Protein AF-0000000067995390 (afdb_homodimer)

Foldseek 3Di:
DPPDVPDDPVVCVLVVLQVVLCPDPLLLQLQVVQLVHKDFLVVSCVVVVHDSVVSVVSVVSCVVSQQKDWDDDDPTIIIHGNDVVSVVVSVVVCVVVVD/DPPDVPDDPVVCVLVVLQVVLCPDDLLLQLQVVQLVHKDFLVVSCVVVVHDSVVSVVSVVSCVVSQQKDWDDDDPTIIIHGNDVVSVVVSVVVCVVVVD

Structure (mmCIF, N/CA/C/O backbone):
data_AF-0000000067995390-model_v1
#
loop_
_entity.id
_entity.type
_entity.pdbx_description
1 polymer 'Transcriptional regulator'
#
loop_
_atom_site.group_PDB
_atom_site.id
_atom_site.type_symbol
_atom_site.label_atom_id
_atom_site.label_alt_id
_atom_site.label_comp_id
_atom_site.label_asym_id
_atom_site.label_entity_id
_atom_site.label_seq_id
_atom_site.pdbx_PDB_ins_code
_atom_site.Cartn_x
_atom_site.Cartn_y
_atom_site.Cartn_z
_atom_site.occupancy
_atom_site.B_iso_or_equiv
_atom_site.auth_seq_id
_atom_site.auth_comp_id
_atom_site.auth_asym_id
_atom_site.auth_atom_id
_atom_site.pdbx_PDB_model_num
ATOM 1 N N . MET A 1 1 ? -14.781 -27.969 -12.945 1 32.78 1 MET A N 1
ATOM 2 C CA . MET A 1 1 ? -13.664 -27.438 -12.18 1 32.78 1 MET A CA 1
ATOM 3 C C . MET A 1 1 ? -13.945 -26 -11.75 1 32.78 1 MET A C 1
ATOM 5 O O . MET A 1 1 ? -14.242 -25.141 -12.586 1 32.78 1 MET A O 1
ATOM 9 N N . GLU A 1 2 ? -14.617 -25.672 -10.859 1 40.91 2 GLU A N 1
ATOM 10 C CA . GLU A 1 2 ? -15.18 -24.375 -10.477 1 40.91 2 GLU A CA 1
ATOM 11 C C . GLU A 1 2 ? -14.141 -23.266 -10.609 1 40.91 2 GLU A C 1
ATOM 13 O O . GLU A 1 2 ? -12.969 -23.453 -10.258 1 40.91 2 GLU A O 1
ATOM 18 N N . PRO A 1 3 ? -14.266 -22.344 -11.531 1 42.94 3 PRO A N 1
ATOM 19 C CA . PRO A 1 3 ? -13.18 -21.453 -11.922 1 42.94 3 PRO A CA 1
ATOM 20 C C . PRO A 1 3 ? -12.367 -20.938 -10.734 1 42.94 3 PRO A C 1
ATOM 22 O O . PRO A 1 3 ? -12.852 -20.969 -9.602 1 42.94 3 PRO A O 1
ATOM 25 N N . VAL A 1 4 ? -11.031 -21.062 -10.539 1 47.5 4 VAL A N 1
ATOM 26 C CA . VAL A 1 4 ? -10.094 -20.375 -9.664 1 47.5 4 VAL A CA 1
ATOM 27 C C . VAL A 1 4 ? -10.766 -19.125 -9.086 1 47.5 4 VAL A C 1
ATOM 29 O O . VAL A 1 4 ? -11.719 -18.594 -9.656 1 47.5 4 VAL A O 1
ATOM 32 N N . ASP A 1 5 ? -10.867 -18.922 -7.738 1 53.53 5 ASP A N 1
ATOM 33 C CA . ASP A 1 5 ? -11.352 -17.734 -7.031 1 53.53 5 ASP A CA 1
ATOM 34 C C . ASP A 1 5 ? -11.25 -16.484 -7.91 1 53.53 5 ASP A C 1
ATOM 36 O O . ASP A 1 5 ? -10.156 -16.109 -8.336 1 53.53 5 ASP A O 1
ATOM 40 N N . SER A 1 6 ? -12.281 -16.312 -8.797 1 61.75 6 SER A N 1
ATOM 41 C CA . SER A 1 6 ? -12.5 -15.422 -9.945 1 61.75 6 SER A CA 1
ATOM 42 C C . SER A 1 6 ? -12.141 -13.984 -9.602 1 61.75 6 SER A C 1
ATOM 44 O O . SER A 1 6 ? -13.023 -13.172 -9.32 1 61.75 6 SER A O 1
ATOM 46 N N . TYR A 1 7 ? -11.25 -13.828 -8.859 1 70.19 7 TYR A N 1
ATOM 47 C CA . TYR A 1 7 ? -10.867 -12.422 -8.719 1 70.19 7 TYR A CA 1
ATOM 48 C C . TYR A 1 7 ? -10.461 -11.836 -10.062 1 70.19 7 TYR A C 1
ATOM 50 O O . TYR A 1 7 ? -9.727 -12.461 -10.828 1 70.19 7 TYR A O 1
ATOM 58 N N . SER A 1 8 ? -11.383 -10.945 -10.461 1 83.62 8 SER A N 1
ATOM 59 C CA . SER A 1 8 ? -10.961 -10.148 -11.602 1 83.62 8 SER A CA 1
ATOM 60 C C . SER A 1 8 ? -9.961 -9.07 -11.195 1 83.62 8 SER A C 1
ATOM 62 O O . SER A 1 8 ? -9.883 -8.703 -10.023 1 83.62 8 SER A O 1
ATOM 64 N N . LEU A 1 9 ? -9.141 -8.75 -12.125 1 87.62 9 LEU A N 1
ATOM 65 C CA . LEU A 1 9 ? -8.164 -7.695 -11.859 1 87.62 9 LEU A CA 1
ATOM 66 C C . LEU A 1 9 ? -8.852 -6.422 -11.383 1 87.62 9 LEU A C 1
ATOM 68 O O . LEU A 1 9 ? -8.281 -5.66 -10.594 1 87.62 9 LEU A O 1
ATOM 72 N N . GLU A 1 10 ? -10.07 -6.25 -11.758 1 89.25 10 GLU A N 1
ATOM 73 C CA . GLU A 1 10 ? -10.836 -5.066 -11.391 1 89.25 10 GLU A CA 1
ATOM 74 C C . GLU A 1 10 ? -11.195 -5.07 -9.906 1 89.25 10 GLU A C 1
ATOM 76 O O . GLU A 1 10 ? -11.438 -4.016 -9.32 1 89.25 10 GLU A O 1
ATOM 81 N N . ASP A 1 11 ? -11.273 -6.254 -9.391 1 89.69 11 ASP A N 1
ATOM 82 C CA . ASP A 1 11 ? -11.602 -6.402 -7.973 1 89.69 11 ASP A CA 1
ATOM 83 C C . ASP A 1 11 ? -10.5 -5.82 -7.09 1 89.69 11 ASP A C 1
ATOM 85 O O . ASP A 1 11 ? -10.742 -5.5 -5.922 1 89.69 11 ASP A O 1
ATOM 89 N N . PHE A 1 12 ? -9.367 -5.613 -7.715 1 93.5 12 PHE A N 1
ATOM 90 C CA . PHE A 1 12 ? -8.227 -5.141 -6.941 1 93.5 12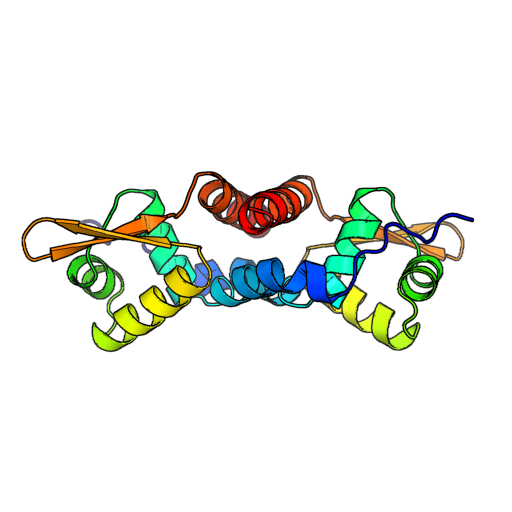 PHE A CA 1
ATOM 91 C C . PHE A 1 12 ? -8.047 -3.635 -7.098 1 93.5 12 PHE A C 1
ATOM 93 O O . PHE A 1 12 ? -7.191 -3.033 -6.449 1 93.5 12 PHE A O 1
ATOM 100 N N . GLU A 1 13 ? -8.906 -2.992 -7.824 1 94.25 13 GLU A N 1
ATOM 101 C CA . GLU A 1 13 ? -8.742 -1.585 -8.18 1 94.25 13 GLU A CA 1
ATOM 102 C C . GLU A 1 13 ? -8.789 -0.693 -6.941 1 94.25 13 GLU A C 1
ATOM 104 O O . GLU A 1 13 ? -7.938 0.18 -6.766 1 94.25 13 GLU A O 1
ATOM 109 N N . PRO A 1 14 ? -9.789 -0.958 -6.121 1 95.06 14 PRO A N 1
ATOM 110 C CA . PRO A 1 14 ? -9.812 -0.123 -4.918 1 95.06 14 PRO A CA 1
ATOM 111 C C . PRO A 1 14 ? -8.555 -0.278 -4.062 1 95.06 14 PRO A C 1
ATOM 113 O O . PRO A 1 14 ? -8.062 0.704 -3.502 1 95.06 14 PRO A O 1
ATOM 116 N N . SER A 1 15 ? -8.062 -1.439 -3.982 1 96 15 SER A N 1
ATOM 117 C CA . SER A 1 15 ? -6.828 -1.694 -3.24 1 96 15 SER A CA 1
ATOM 118 C C . SER A 1 15 ? -5.633 -1.022 -3.906 1 96 15 SER A C 1
ATOM 120 O O . SER A 1 15 ? -4.789 -0.433 -3.227 1 96 15 SER A O 1
ATOM 122 N N . VAL A 1 16 ? -5.66 -1.104 -5.227 1 96.69 16 VAL A N 1
ATOM 123 C CA . VAL A 1 16 ? -4.586 -0.489 -6 1 96.69 16 VAL A CA 1
ATOM 124 C C . VAL A 1 16 ? -4.57 1.018 -5.754 1 96.69 16 VAL A C 1
ATOM 126 O O . VAL A 1 16 ? -3.506 1.608 -5.547 1 96.69 16 VAL A O 1
ATOM 129 N N . ASN A 1 17 ? -5.688 1.559 -5.73 1 96.44 17 ASN A N 1
ATOM 130 C CA . ASN A 1 17 ? -5.809 2.994 -5.504 1 96.44 17 ASN A CA 1
ATOM 131 C C . ASN A 1 17 ? -5.293 3.389 -4.121 1 96.44 17 ASN A C 1
ATOM 133 O O . ASN A 1 17 ? -4.621 4.41 -3.973 1 96.44 17 ASN A O 1
ATOM 137 N N . LEU A 1 18 ? -5.629 2.619 -3.227 1 96.88 18 LEU A N 1
ATOM 138 C CA . LEU A 1 18 ? -5.195 2.863 -1.854 1 96.88 18 LEU A CA 1
ATOM 139 C C . LEU A 1 18 ? -3.678 2.76 -1.735 1 96.88 18 LEU A C 1
ATOM 141 O O . LEU A 1 18 ? -3.031 3.654 -1.187 1 96.88 18 LEU A O 1
ATOM 145 N N . PHE A 1 19 ? -3.096 1.729 -2.297 1 97.5 19 PHE A N 1
ATOM 146 C CA . PHE A 1 19 ? -1.648 1.548 -2.256 1 97.5 19 PHE A CA 1
ATOM 147 C C . PHE A 1 19 ? -0.942 2.666 -3.014 1 97.5 19 PHE A C 1
ATOM 149 O O . PHE A 1 19 ? 0.104 3.152 -2.58 1 97.5 19 PHE A O 1
ATOM 156 N N . SER A 1 20 ? -1.503 3.072 -4.078 1 97.69 20 SER A N 1
ATOM 157 C CA . SER A 1 20 ? -0.945 4.164 -4.867 1 97.69 20 SER A CA 1
ATOM 158 C C . SER A 1 20 ? -0.917 5.465 -4.07 1 97.69 20 SER A C 1
ATOM 160 O O . SER A 1 20 ? 0.049 6.227 -4.145 1 97.69 20 SER A O 1
ATOM 162 N N . ALA A 1 21 ? -1.911 5.652 -3.367 1 97.56 21 ALA A N 1
ATOM 163 C CA . ALA A 1 21 ? -2.014 6.867 -2.566 1 97.56 21 ALA A CA 1
ATOM 164 C C . ALA A 1 21 ? -0.946 6.898 -1.477 1 97.56 21 ALA A C 1
ATOM 166 O O . ALA A 1 21 ? -0.432 7.969 -1.133 1 97.56 21 ALA A O 1
ATOM 167 N N . LEU A 1 22 ? -0.597 5.754 -1.006 1 97.12 22 LEU A N 1
ATOM 168 C CA . LEU A 1 22 ? 0.364 5.664 0.089 1 97.12 22 LEU A CA 1
ATOM 169 C C . LEU A 1 22 ? 1.791 5.602 -0.445 1 97.12 22 LEU A C 1
ATOM 171 O O . LEU A 1 22 ? 2.748 5.785 0.311 1 97.12 22 LEU A O 1
ATOM 175 N N . ALA A 1 23 ? 1.865 5.383 -1.755 1 97.44 23 ALA A N 1
ATOM 176 C CA . ALA A 1 23 ? 3.18 5.227 -2.373 1 97.44 23 ALA A CA 1
ATOM 177 C C . ALA A 1 23 ? 3.809 6.586 -2.674 1 97.44 23 ALA A C 1
ATOM 179 O O . ALA A 1 23 ? 4.273 6.828 -3.789 1 97.44 23 ALA A O 1
ATOM 180 N N . HIS A 1 24 ? 3.885 7.41 -1.705 1 96.56 24 HIS A N 1
ATOM 181 C CA . HIS A 1 24 ? 4.473 8.742 -1.77 1 96.56 24 HIS A CA 1
ATOM 182 C C . HIS A 1 24 ? 5.02 9.172 -0.413 1 96.56 24 HIS A C 1
ATOM 184 O O . HIS A 1 24 ? 4.309 9.117 0.593 1 96.56 24 HIS A O 1
ATOM 190 N N . PRO A 1 25 ? 6.234 9.617 -0.401 1 95.75 25 PRO A N 1
ATOM 191 C CA . PRO A 1 25 ? 6.875 9.906 0.883 1 95.75 25 PRO A CA 1
ATOM 192 C C . PRO A 1 25 ? 6.145 10.992 1.673 1 95.75 25 PRO A C 1
ATOM 194 O O . PRO A 1 25 ? 5.973 10.867 2.889 1 95.75 25 PRO A O 1
ATOM 197 N N . LEU A 1 26 ? 5.727 11.969 1.028 1 94.81 26 LEU A N 1
ATOM 198 C CA . LEU A 1 26 ? 5.039 13.062 1.712 1 94.81 26 LEU A CA 1
ATOM 199 C C . LEU A 1 26 ? 3.693 12.602 2.262 1 94.81 26 LEU A C 1
ATOM 201 O O . LEU A 1 26 ? 3.309 12.977 3.371 1 94.81 26 LEU A O 1
ATOM 205 N N . ARG A 1 27 ? 3.004 11.867 1.57 1 97.06 27 ARG A N 1
ATOM 206 C CA . ARG A 1 27 ? 1.709 11.367 2.023 1 97.06 27 ARG A CA 1
ATOM 207 C C . ARG A 1 27 ? 1.872 10.414 3.203 1 97.06 27 ARG A C 1
ATOM 209 O O . ARG A 1 27 ? 1.034 10.383 4.105 1 97.06 27 ARG A O 1
ATOM 216 N N . LEU A 1 28 ? 2.936 9.688 3.164 1 96 28 LEU A N 1
ATOM 217 C CA . LEU A 1 28 ? 3.219 8.836 4.309 1 96 28 LEU A CA 1
ATOM 218 C C . LEU A 1 28 ? 3.557 9.672 5.539 1 96 28 LEU A C 1
ATOM 220 O O . LEU A 1 28 ? 3.16 9.328 6.656 1 96 28 LEU A O 1
ATOM 224 N N . ALA A 1 29 ? 4.297 10.688 5.301 1 94.88 29 ALA A N 1
ATOM 225 C CA . ALA A 1 29 ? 4.613 11.602 6.395 1 94.88 29 ALA A CA 1
ATOM 226 C C . ALA A 1 29 ? 3.346 12.211 6.992 1 94.88 29 ALA A C 1
ATOM 228 O O . ALA A 1 29 ? 3.209 12.297 8.211 1 94.88 29 ALA A O 1
ATOM 229 N N . ILE A 1 30 ? 2.479 12.547 6.133 1 96.25 30 ILE A N 1
ATOM 230 C CA . ILE A 1 30 ? 1.196 13.086 6.562 1 96.25 30 ILE A CA 1
ATOM 231 C C . ILE A 1 30 ? 0.457 12.055 7.41 1 96.25 30 ILE A C 1
ATOM 233 O O . ILE A 1 30 ? -0.036 12.367 8.492 1 96.25 30 ILE A O 1
ATOM 237 N N . CYS A 1 31 ? 0.427 10.875 6.957 1 96.31 31 CYS A N 1
ATOM 238 C CA . CYS A 1 31 ? -0.26 9.797 7.664 1 96.31 31 CYS A CA 1
ATOM 239 C C . CYS A 1 31 ? 0.361 9.562 9.031 1 96.31 31 CYS A C 1
ATOM 241 O O . CYS A 1 31 ? -0.351 9.312 10.008 1 96.31 31 CYS A O 1
ATOM 243 N N . HIS A 1 32 ? 1.619 9.617 9.039 1 93.5 32 HIS A N 1
ATOM 244 C CA . HIS A 1 32 ? 2.326 9.422 10.297 1 93.5 32 HIS A CA 1
ATOM 245 C C . HIS A 1 32 ? 1.892 10.453 11.336 1 93.5 32 HIS A C 1
ATOM 247 O O . HIS A 1 32 ? 1.7 10.109 12.508 1 93.5 32 HIS A O 1
ATOM 253 N N . HIS A 1 33 ? 1.759 11.625 10.898 1 92.75 33 HIS A N 1
ATOM 254 C CA . HIS A 1 33 ? 1.307 12.68 11.797 1 92.75 33 HIS A CA 1
ATOM 255 C C . HIS A 1 33 ? -0.132 12.445 12.242 1 92.75 33 HIS A C 1
ATOM 257 O O . HIS A 1 33 ? -0.467 12.664 13.414 1 92.75 33 HIS A O 1
ATOM 263 N N . LEU A 1 34 ? -0.887 11.984 11.391 1 95.81 34 LEU A N 1
ATOM 264 C CA . LEU A 1 34 ? -2.309 11.789 11.648 1 95.81 34 LEU A CA 1
ATOM 265 C C . LEU A 1 34 ? -2.531 10.57 12.547 1 95.81 34 LEU A C 1
ATOM 267 O O . LEU A 1 34 ? -3.607 10.414 13.125 1 95.81 34 LEU A O 1
ATOM 271 N N . MET A 1 35 ? -1.583 9.742 12.594 1 92.56 35 MET A N 1
ATOM 272 C CA . MET A 1 35 ? -1.675 8.57 13.469 1 92.56 35 MET A CA 1
ATOM 273 C C . MET A 1 35 ? -1.687 8.984 14.938 1 92.56 35 MET A C 1
ATOM 275 O O . MET A 1 35 ? -2.248 8.281 15.773 1 92.56 35 MET A O 1
ATOM 279 N N . LYS A 1 36 ? -1.104 10.039 15.227 1 91.94 36 LYS A N 1
ATOM 280 C CA . LYS A 1 36 ? -1.007 10.516 16.609 1 91.94 36 LYS A CA 1
ATOM 281 C C . LYS A 1 36 ? -2.281 11.25 17.016 1 91.94 36 LYS A C 1
ATOM 283 O O . LYS A 1 36 ? -2.818 11 18.109 1 91.94 36 LYS A O 1
ATOM 288 N N . SER A 1 37 ? -2.662 12.125 16.188 1 94.69 37 SER A N 1
ATOM 289 C CA . SER A 1 37 ? -3.854 12.93 16.438 1 94.69 37 SER A CA 1
ATOM 290 C C . SER A 1 37 ? -4.367 13.578 15.156 1 94.69 37 SER A C 1
ATOM 292 O O . SER A 1 37 ? -3.623 13.711 14.188 1 94.69 37 SER A O 1
ATOM 294 N N . PRO A 1 38 ? -5.684 13.867 15.148 1 96.44 38 PRO A N 1
ATOM 295 C CA . PRO A 1 38 ? -6.176 14.648 14.008 1 96.44 38 PRO A CA 1
ATOM 296 C C . PRO A 1 38 ? -5.504 16.016 13.891 1 96.44 38 PRO A C 1
ATOM 298 O O . PRO A 1 38 ? -5.199 16.641 14.906 1 96.44 38 PRO A O 1
ATOM 301 N N . HIS A 1 39 ? -5.25 16.438 12.672 1 96.44 39 HIS A N 1
ATOM 302 C CA . HIS A 1 39 ? -4.598 17.719 12.422 1 96.44 39 HIS A CA 1
ATOM 303 C C . HIS A 1 39 ? -5.262 18.469 11.266 1 96.44 39 HIS A C 1
ATOM 305 O O . HIS A 1 39 ? -5.875 17.844 10.398 1 96.44 39 HIS A O 1
ATOM 311 N N . THR A 1 40 ? -5.141 19.766 11.297 1 96.12 40 THR A N 1
ATOM 312 C CA . THR A 1 40 ? -5.609 20.594 10.188 1 96.12 40 THR A CA 1
ATOM 313 C C . THR A 1 40 ? -4.539 20.703 9.102 1 96.12 40 THR A C 1
ATOM 315 O O . THR A 1 40 ? -3.373 20.359 9.336 1 96.12 40 THR A O 1
ATOM 318 N N . VAL A 1 41 ? -5.016 21.172 7.922 1 95 41 VAL A N 1
ATOM 319 C CA . VAL A 1 41 ? -4.086 21.359 6.816 1 95 41 VAL A CA 1
ATOM 320 C C . VAL A 1 41 ? -2.955 22.297 7.25 1 95 41 VAL A C 1
ATOM 322 O O . VAL A 1 41 ? -1.789 22.062 6.926 1 95 41 VAL A O 1
ATOM 325 N N . SER A 1 42 ? -3.322 23.266 8.023 1 94.81 42 SER A N 1
ATOM 326 C CA . SER A 1 42 ? -2.357 24.266 8.477 1 94.81 42 SER A CA 1
ATOM 327 C C . SER A 1 42 ? -1.317 23.641 9.398 1 94.81 42 SER A C 1
ATOM 329 O O . SER A 1 42 ? -0.126 23.938 9.297 1 94.81 42 SER A O 1
ATOM 331 N N . GLU A 1 43 ? -1.7 22.797 10.266 1 94.56 43 GLU A N 1
ATOM 332 C CA . GLU A 1 43 ? -0.791 22.125 11.195 1 94.56 43 GLU A CA 1
ATOM 333 C C . GLU A 1 43 ? 0.123 21.141 10.461 1 94.56 43 GLU A C 1
ATOM 335 O O . GLU A 1 43 ? 1.319 21.078 10.75 1 94.56 43 GLU A O 1
ATOM 340 N N . ILE A 1 44 ? -0.426 20.516 9.5 1 94.81 44 ILE A N 1
ATOM 341 C CA . ILE A 1 44 ? 0.313 19.5 8.758 1 94.81 44 ILE A CA 1
ATOM 342 C C . ILE A 1 44 ? 1.395 20.156 7.906 1 94.81 44 ILE A C 1
ATOM 344 O O . ILE A 1 44 ? 2.562 19.766 7.965 1 94.81 44 ILE A O 1
ATOM 348 N N . HIS A 1 45 ? 1.012 21.125 7.062 1 94.12 45 HIS A N 1
ATOM 349 C CA . HIS A 1 45 ? 1.998 21.734 6.172 1 94.12 45 HIS A CA 1
ATOM 350 C C . HIS A 1 45 ? 3.092 22.438 6.961 1 94.12 45 HIS A C 1
ATOM 352 O O . HIS A 1 45 ? 4.254 22.453 6.551 1 94.12 45 HIS A O 1
ATOM 358 N N . ALA A 1 46 ? 2.758 23 8.148 1 93.62 46 ALA A N 1
ATOM 359 C CA . ALA A 1 46 ? 3.744 23.656 9.008 1 93.62 46 ALA A CA 1
ATOM 360 C C . ALA A 1 46 ? 4.734 22.641 9.57 1 93.62 46 ALA A C 1
ATOM 362 O O . ALA A 1 46 ? 5.938 22.906 9.625 1 93.62 46 ALA A O 1
ATOM 363 N N . CYS A 1 47 ? 4.23 21.531 9.922 1 89.19 47 CYS A N 1
ATOM 364 C CA . CYS A 1 47 ? 5.051 20.469 10.516 1 89.19 47 CYS A CA 1
ATOM 365 C C . CYS A 1 47 ? 5.984 19.875 9.477 1 89.19 47 CYS A C 1
ATOM 367 O O . CYS A 1 47 ? 7.148 19.578 9.773 1 89.19 47 CYS A O 1
ATOM 369 N N . LEU A 1 48 ? 5.5 19.719 8.258 1 90.88 48 LEU A N 1
ATOM 370 C CA . LEU A 1 48 ? 6.266 19.078 7.199 1 90.88 48 LEU A CA 1
ATOM 371 C C . LEU A 1 48 ? 7.152 20.078 6.477 1 90.88 48 LEU A C 1
ATOM 373 O O . LEU A 1 48 ? 8.086 19.688 5.773 1 90.88 48 LEU A O 1
ATOM 377 N N . GLY A 1 49 ? 6.852 21.266 6.602 1 92.19 49 GLY A N 1
ATOM 378 C CA . GLY A 1 49 ? 7.637 22.297 5.953 1 92.19 49 GLY A CA 1
ATOM 379 C C . GLY A 1 49 ? 7.355 22.422 4.469 1 92.19 49 GLY A C 1
ATOM 380 O O . GLY A 1 49 ? 8.266 22.672 3.678 1 92.19 49 GLY A O 1
ATOM 381 N N . VAL A 1 50 ? 6.215 22.125 4.086 1 93.12 50 VAL A N 1
ATOM 382 C CA . VAL A 1 50 ? 5.785 22.219 2.695 1 93.12 50 VAL A CA 1
ATOM 383 C C . VAL A 1 50 ? 4.672 23.25 2.57 1 93.12 50 VAL A C 1
ATOM 385 O O . VAL A 1 50 ? 4.176 23.766 3.576 1 93.12 50 VAL A O 1
ATOM 388 N N . SER A 1 51 ? 4.348 23.531 1.285 1 95.81 51 SER A N 1
ATOM 389 C CA . SER A 1 51 ? 3.328 24.562 1.062 1 95.81 51 SER A CA 1
ATOM 390 C C . SER A 1 51 ? 1.936 24.031 1.381 1 95.81 51 SER A C 1
ATOM 392 O O . SER A 1 51 ? 1.686 22.828 1.277 1 95.81 51 SER A O 1
ATOM 394 N N . GLN A 1 52 ? 1.07 24.906 1.735 1 95.56 52 GLN A N 1
ATOM 395 C CA . GLN A 1 52 ? -0.304 24.547 2.068 1 95.56 52 GLN A CA 1
ATOM 396 C C . GLN A 1 52 ? -1.04 24 0.85 1 95.56 52 GLN A C 1
ATOM 398 O O . GLN A 1 52 ? -1.732 22.984 0.941 1 95.56 52 GLN A O 1
ATOM 403 N N . PRO A 1 53 ? -0.89 24.594 -0.298 1 96.62 53 PRO A N 1
ATOM 404 C CA . PRO A 1 53 ? -1.58 24.047 -1.466 1 96.62 53 PRO A CA 1
ATOM 405 C C . PRO A 1 53 ? -1.142 22.625 -1.788 1 96.62 53 PRO A C 1
ATOM 407 O O . PRO A 1 53 ? -1.968 21.781 -2.17 1 96.62 53 PRO A O 1
ATOM 410 N N . LEU A 1 54 ? 0.104 22.344 -1.686 1 96.19 54 LEU A N 1
ATOM 411 C CA . LEU A 1 54 ? 0.646 21.016 -1.932 1 96.19 54 LEU A CA 1
ATOM 412 C C . LEU A 1 54 ? 0.093 20 -0.927 1 96.19 54 LEU A C 1
ATOM 414 O O . LEU A 1 54 ? -0.32 18.906 -1.305 1 96.19 54 LEU A O 1
ATOM 418 N N . THR A 1 55 ? 0.151 20.406 0.276 1 96.38 55 THR A N 1
ATOM 419 C CA . THR A 1 55 ? -0.385 19.562 1.336 1 96.38 55 THR A CA 1
ATOM 420 C C . THR A 1 55 ? -1.865 19.266 1.102 1 96.38 55 THR A C 1
ATOM 422 O O . THR A 1 55 ? -2.314 18.125 1.252 1 96.38 55 THR A O 1
ATOM 425 N N . SER A 1 56 ? -2.586 20.25 0.711 1 96.12 56 SER A N 1
ATOM 426 C CA . SER A 1 56 ? -4.012 20.094 0.439 1 96.12 56 SER A CA 1
ATOM 427 C C . SER A 1 56 ? -4.254 19.109 -0.708 1 96.12 56 SER A C 1
ATOM 429 O O . SER A 1 56 ? -5.172 18.297 -0.646 1 96.12 56 SER A O 1
ATOM 431 N N . HIS A 1 57 ? -3.457 19.266 -1.628 1 97.12 57 HIS A N 1
ATOM 432 C CA . HIS A 1 57 ? -3.551 18.359 -2.773 1 97.12 57 HIS A CA 1
ATOM 433 C C . HIS A 1 57 ? -3.352 16.922 -2.355 1 97.12 57 HIS A C 1
ATOM 435 O O . HIS A 1 57 ? -4.145 16.047 -2.723 1 97.12 57 HIS A O 1
ATOM 441 N N . HIS A 1 58 ? -2.35 16.672 -1.611 1 97.44 58 HIS A N 1
ATOM 442 C CA . HIS A 1 58 ? -2.055 15.32 -1.161 1 97.44 58 HIS A CA 1
ATOM 443 C C . HIS A 1 58 ? -3.143 14.805 -0.227 1 97.44 58 HIS A C 1
ATOM 445 O O . HIS A 1 58 ? -3.502 13.625 -0.281 1 97.44 58 HIS A O 1
ATOM 451 N N . LEU A 1 59 ? -3.635 15.68 0.59 1 97.44 59 LEU A N 1
ATOM 452 C CA . LEU A 1 59 ? -4.723 15.297 1.482 1 97.44 59 LEU A CA 1
ATOM 453 C C . LEU A 1 59 ? -5.965 14.906 0.688 1 97.44 59 LEU A C 1
ATOM 455 O O . LEU A 1 59 ? -6.676 13.969 1.063 1 97.44 59 LEU A O 1
ATOM 459 N N . LYS A 1 60 ? -6.191 15.633 -0.314 1 97.31 60 LYS A N 1
ATOM 460 C CA . LYS A 1 60 ? -7.32 15.297 -1.178 1 97.31 60 LYS A CA 1
ATOM 461 C C . LYS A 1 60 ? -7.141 13.914 -1.802 1 97.31 60 LYS A C 1
ATOM 463 O O . LYS A 1 60 ? -8.086 13.117 -1.838 1 97.31 60 LYS A O 1
ATOM 468 N N . LEU A 1 61 ? -5.992 13.664 -2.299 1 97.44 61 LEU A N 1
ATOM 469 C CA . LEU A 1 61 ? -5.688 12.367 -2.887 1 97.44 61 LEU A CA 1
ATOM 470 C C . LEU A 1 61 ? -5.871 11.25 -1.864 1 97.44 61 LEU A C 1
ATOM 472 O O . LEU A 1 61 ? -6.453 10.203 -2.174 1 97.44 61 LEU A O 1
ATOM 476 N N . LEU A 1 62 ? -5.391 11.461 -0.665 1 97.88 62 LEU A N 1
ATOM 477 C CA . LEU A 1 62 ? -5.508 10.484 0.414 1 97.88 62 LEU A CA 1
ATOM 478 C C . LEU A 1 62 ? -6.969 10.266 0.792 1 97.88 62 LEU A C 1
ATOM 480 O O . LEU A 1 62 ? -7.383 9.133 1.047 1 97.88 62 LEU A O 1
ATOM 484 N N . LYS A 1 63 ? -7.699 11.305 0.817 1 97.31 63 LYS A N 1
ATOM 485 C CA . LYS A 1 63 ? -9.117 11.219 1.139 1 97.31 63 LYS A CA 1
ATOM 486 C C . LYS A 1 63 ? -9.883 10.469 0.054 1 97.31 63 LYS A C 1
ATOM 488 O O . LYS A 1 63 ? -10.703 9.594 0.355 1 97.31 63 LYS A O 1
ATOM 493 N N . ASP A 1 64 ? -9.562 10.773 -1.233 1 96.56 64 ASP A N 1
ATOM 494 C CA . ASP A 1 64 ? -10.211 10.125 -2.365 1 96.56 64 ASP A CA 1
ATOM 495 C C . ASP A 1 64 ? -9.914 8.625 -2.371 1 96.56 64 ASP A C 1
ATOM 497 O O . ASP A 1 64 ? -10.742 7.824 -2.818 1 96.56 64 ASP A O 1
ATOM 501 N N . ALA A 1 65 ? -8.805 8.25 -1.875 1 96.56 65 ALA A N 1
ATOM 502 C CA . ALA A 1 65 ? -8.406 6.848 -1.801 1 96.56 65 ALA A CA 1
ATOM 503 C C . ALA A 1 65 ? -8.898 6.203 -0.507 1 96.56 65 ALA A C 1
ATOM 505 O O . ALA A 1 65 ? -8.562 5.055 -0.21 1 96.56 65 ALA A O 1
ATOM 506 N N . HIS A 1 66 ? -9.531 6.945 0.319 1 96.25 66 HIS A N 1
ATOM 507 C CA . HIS A 1 66 ? -10.125 6.5 1.576 1 96.25 66 HIS A CA 1
ATOM 508 C C . HIS A 1 66 ? -9.047 6.156 2.602 1 96.25 66 HIS A C 1
ATOM 510 O O . HIS A 1 66 ? -9.219 5.238 3.404 1 96.25 66 HIS A O 1
ATOM 516 N N . VAL A 1 67 ? -8.055 6.816 2.578 1 97.31 67 VAL A N 1
ATOM 517 C CA . VAL A 1 67 ? -6.965 6.641 3.535 1 97.31 67 VAL A CA 1
ATOM 518 C C . VAL A 1 67 ? -7.191 7.539 4.746 1 97.31 67 VAL A C 1
ATOM 520 O O . VAL A 1 67 ? -6.984 7.117 5.887 1 97.31 67 VAL A O 1
ATOM 523 N N . VAL A 1 68 ? -7.66 8.766 4.422 1 97.81 68 VAL A N 1
ATOM 524 C CA . VAL A 1 68 ? -7.941 9.703 5.504 1 97.81 68 VAL A CA 1
ATOM 525 C C . VAL A 1 68 ? -9.398 10.164 5.418 1 97.81 68 VAL A C 1
ATOM 527 O O . VAL A 1 68 ? -10.039 10.031 4.375 1 97.81 68 VAL A O 1
ATOM 530 N N . THR A 1 69 ? -9.867 10.609 6.508 1 97.06 69 THR A N 1
ATOM 531 C CA . THR A 1 69 ? -11.188 11.234 6.598 1 97.06 69 THR A CA 1
ATOM 532 C C . THR A 1 69 ? -11.078 12.656 7.121 1 97.06 69 THR A C 1
ATOM 534 O O . THR A 1 69 ? -10.062 13.031 7.719 1 97.06 69 THR A O 1
ATOM 537 N N . SER A 1 70 ? -12.07 13.43 6.754 1 96.81 70 SER A N 1
ATOM 538 C CA . SER A 1 70 ? -12.031 14.82 7.184 1 96.81 70 SER A CA 1
ATOM 539 C C . SER A 1 70 ? -13.398 15.289 7.676 1 96.81 70 SER A C 1
ATOM 541 O O . SER A 1 70 ? -14.43 14.758 7.254 1 96.81 70 SER A O 1
ATOM 543 N N . TRP A 1 71 ? -13.406 16.188 8.648 1 96.44 71 TRP A N 1
ATOM 544 C CA . TRP A 1 71 ? -14.617 16.828 9.133 1 96.44 71 TRP A CA 1
ATOM 545 C C . TRP A 1 71 ? -14.352 18.266 9.531 1 96.44 71 TRP A C 1
ATOM 547 O O . TRP A 1 71 ? -13.203 18.656 9.766 1 96.44 71 TRP A O 1
ATOM 557 N N . GLN A 1 72 ? -15.438 19 9.492 1 95.31 72 GLN A N 1
ATOM 558 C CA . GLN A 1 72 ? -15.32 20.422 9.844 1 95.31 72 GLN A CA 1
ATOM 559 C C . GLN A 1 72 ? -15.594 20.641 11.328 1 95.31 72 GLN A C 1
ATOM 561 O O . GLN A 1 72 ? -16.562 20.094 11.875 1 95.31 72 GLN A O 1
ATOM 566 N N . GLU A 1 73 ? -14.695 21.281 11.961 1 93.31 73 GLU A N 1
ATOM 567 C CA . GLU A 1 73 ? -14.875 21.734 13.336 1 93.31 73 GLU A CA 1
ATOM 568 C C . GLU A 1 73 ? -14.734 23.25 13.438 1 93.31 73 GLU A C 1
ATOM 570 O O . GLU A 1 73 ? -13.617 23.781 13.375 1 93.31 73 GLU A O 1
ATOM 575 N N . GLY A 1 74 ? -15.797 23.891 13.734 1 93.94 74 GLY A N 1
ATOM 576 C CA . GLY A 1 74 ? -15.727 25.344 13.68 1 93.94 74 GLY A CA 1
ATOM 577 C C . GLY A 1 74 ? -15.406 25.875 12.297 1 93.94 74 GLY A C 1
ATOM 578 O O . GLY A 1 74 ? -16.125 25.578 11.336 1 93.94 74 GLY A O 1
ATOM 579 N N . ARG A 1 75 ? -14.414 26.594 12.211 1 91.88 75 ARG A N 1
ATOM 580 C CA . ARG A 1 75 ? -14.008 27.172 10.93 1 91.88 75 ARG A CA 1
ATOM 581 C C . ARG A 1 75 ? -12.812 26.438 10.344 1 91.88 75 ARG A C 1
ATOM 583 O O . ARG A 1 75 ? -12.219 26.875 9.359 1 91.88 75 ARG A O 1
ATOM 590 N N . LYS A 1 76 ? -12.492 25.344 10.945 1 93.69 76 LYS A N 1
ATOM 591 C CA . LYS A 1 76 ? -11.32 24.594 10.5 1 93.69 76 LYS A CA 1
ATOM 592 C C . LYS A 1 76 ? -11.695 23.172 10.102 1 93.69 76 LYS A C 1
ATOM 594 O O . LYS A 1 76 ? -12.648 22.594 10.641 1 93.69 76 LYS A O 1
ATOM 599 N N . THR A 1 77 ? -10.977 22.688 9.109 1 95.31 77 THR A N 1
ATOM 600 C CA . THR A 1 77 ? -11.164 21.312 8.672 1 95.31 77 THR A CA 1
ATOM 601 C C . THR A 1 77 ? -10.094 20.406 9.273 1 95.31 77 THR A C 1
ATOM 603 O O . THR A 1 77 ? -8.898 20.672 9.148 1 95.31 77 THR A O 1
ATOM 606 N N . PHE A 1 78 ? -10.555 19.297 9.93 1 97.31 78 PHE A N 1
ATOM 607 C CA . PHE A 1 78 ? -9.641 18.344 10.555 1 97.31 78 PHE A CA 1
ATOM 608 C C . PHE A 1 78 ? -9.562 17.047 9.75 1 97.31 78 PHE A C 1
ATOM 610 O O . PHE A 1 78 ? -10.57 16.609 9.188 1 97.31 78 PHE A O 1
ATOM 617 N N . TYR A 1 79 ? -8.336 16.516 9.805 1 97.81 79 TYR A N 1
ATOM 618 C CA . TYR A 1 79 ? -8.086 15.25 9.109 1 97.81 79 TYR A CA 1
ATOM 619 C C . TYR A 1 79 ? -7.633 14.172 10.086 1 97.81 79 TYR A C 1
ATOM 621 O O . TYR A 1 79 ? -6.941 14.461 11.062 1 97.81 79 TYR A O 1
ATOM 629 N N . ALA A 1 80 ? -8.008 12.977 9.781 1 97.62 80 ALA A N 1
ATOM 630 C CA . ALA A 1 80 ? -7.586 11.797 10.531 1 97.62 80 ALA A CA 1
ATOM 631 C C . ALA A 1 80 ? -7.52 10.562 9.625 1 97.62 80 ALA A C 1
ATOM 633 O O . ALA A 1 80 ? -8.047 10.578 8.516 1 97.62 80 ALA A O 1
ATOM 634 N N . LEU A 1 81 ? -6.805 9.555 10.133 1 96.88 81 LEU A N 1
ATOM 635 C CA . LEU A 1 81 ? -6.809 8.305 9.383 1 96.88 81 LEU A CA 1
ATOM 636 C C . LEU A 1 81 ? -8.211 7.715 9.312 1 96.88 81 LEU A C 1
ATOM 638 O O . LEU A 1 81 ? -8.992 7.84 10.266 1 96.88 81 LEU A O 1
ATOM 642 N N . ALA A 1 82 ? -8.516 7.078 8.203 1 95.62 82 ALA A N 1
ATOM 643 C CA . ALA A 1 82 ? -9.883 6.625 7.922 1 95.62 82 ALA A CA 1
ATOM 644 C C . ALA A 1 82 ? -10.352 5.637 8.984 1 95.62 82 ALA A C 1
ATOM 646 O O . ALA A 1 82 ? -11.492 5.715 9.445 1 95.62 82 ALA A O 1
ATOM 647 N N . ASP A 1 83 ? -9.57 4.625 9.281 1 93 83 ASP A N 1
ATOM 648 C CA . ASP A 1 83 ? -9.93 3.629 10.289 1 93 83 ASP A CA 1
ATOM 649 C C . ASP A 1 83 ? -8.695 2.881 10.789 1 93 83 ASP A C 1
ATOM 651 O O . ASP A 1 83 ? -7.57 3.232 10.438 1 93 83 ASP A O 1
ATOM 655 N N . ASP A 1 84 ? -8.961 1.89 11.602 1 94.25 84 ASP A N 1
ATOM 656 C CA . ASP A 1 84 ? -7.875 1.146 12.234 1 94.25 84 ASP A CA 1
ATOM 657 C C . ASP A 1 84 ? -7.152 0.264 11.219 1 94.25 84 ASP A C 1
ATOM 659 O O . ASP A 1 84 ? -5.988 -0.099 11.414 1 94.25 84 ASP A O 1
ATOM 663 N N . HIS A 1 85 ? -7.859 -0.052 10.195 1 94.88 85 HIS A N 1
ATOM 664 C CA . HIS A 1 85 ? -7.227 -0.876 9.172 1 94.88 85 HIS A CA 1
ATOM 665 C C . HIS A 1 85 ? -6.051 -0.147 8.523 1 94.88 85 HIS A C 1
ATOM 667 O O . HIS A 1 85 ? -4.973 -0.721 8.359 1 94.88 85 HIS A O 1
ATOM 673 N N . ILE A 1 86 ? -6.297 1.12 8.305 1 96.25 86 ILE A N 1
ATOM 674 C CA . ILE A 1 86 ? -5.258 1.926 7.672 1 96.25 86 ILE A CA 1
ATOM 675 C C . ILE A 1 86 ? -4.086 2.105 8.633 1 96.25 86 ILE A C 1
ATOM 677 O O . ILE A 1 86 ? -2.924 2.023 8.234 1 96.25 86 ILE A O 1
ATOM 681 N N . THR A 1 87 ? -4.406 2.34 9.828 1 96.06 87 THR A N 1
ATOM 682 C CA . THR A 1 87 ? -3.379 2.477 10.852 1 96.06 87 THR A CA 1
ATOM 683 C C . THR A 1 87 ? -2.51 1.224 10.922 1 96.06 87 THR A C 1
ATOM 685 O O . THR A 1 87 ? -1.281 1.313 10.938 1 96.06 87 THR A O 1
ATOM 688 N N . HIS A 1 88 ? -3.148 0.137 10.875 1 95.88 88 HIS A N 1
ATOM 689 C CA . HIS A 1 88 ? -2.436 -1.133 10.938 1 95.88 88 HIS A CA 1
ATOM 690 C C . HIS A 1 88 ? -1.556 -1.335 9.711 1 95.88 88 HIS A C 1
ATOM 692 O O . HIS A 1 88 ? -0.426 -1.816 9.82 1 95.88 88 HIS A O 1
ATOM 698 N N . VAL A 1 89 ? -2.064 -0.973 8.633 1 96.38 89 VAL A N 1
ATOM 699 C CA . VAL A 1 89 ? -1.354 -1.122 7.367 1 96.38 89 VAL A CA 1
ATOM 700 C C . VAL A 1 89 ? -0.05 -0.329 7.41 1 96.38 89 VAL A C 1
ATOM 702 O O . VAL A 1 89 ? 1.022 -0.869 7.129 1 96.38 89 VAL A O 1
ATOM 705 N N . ILE A 1 90 ? -0.121 0.899 7.812 1 95.62 90 ILE A N 1
ATOM 706 C CA . ILE A 1 90 ? 1.036 1.787 7.832 1 95.62 90 ILE A CA 1
ATOM 707 C C . ILE A 1 90 ? 2.053 1.287 8.859 1 95.62 90 ILE A C 1
ATOM 709 O O . ILE A 1 90 ? 3.25 1.216 8.57 1 95.62 90 ILE A O 1
ATOM 713 N N . ILE A 1 91 ? 1.611 0.851 9.961 1 94.38 91 ILE A N 1
ATOM 714 C CA . ILE A 1 91 ? 2.482 0.37 11.023 1 94.38 91 ILE A CA 1
ATOM 715 C C . ILE A 1 91 ? 3.186 -0.91 10.578 1 94.38 91 ILE A C 1
ATOM 717 O O . ILE A 1 91 ? 4.395 -1.065 10.781 1 94.38 91 ILE A O 1
ATOM 721 N N . ASP A 1 92 ? 2.453 -1.818 10.031 1 95.75 92 ASP A N 1
ATOM 722 C CA . ASP A 1 92 ? 3.008 -3.098 9.602 1 95.75 92 ASP A CA 1
ATOM 723 C C . ASP A 1 92 ? 4.078 -2.902 8.531 1 95.75 92 ASP A C 1
ATOM 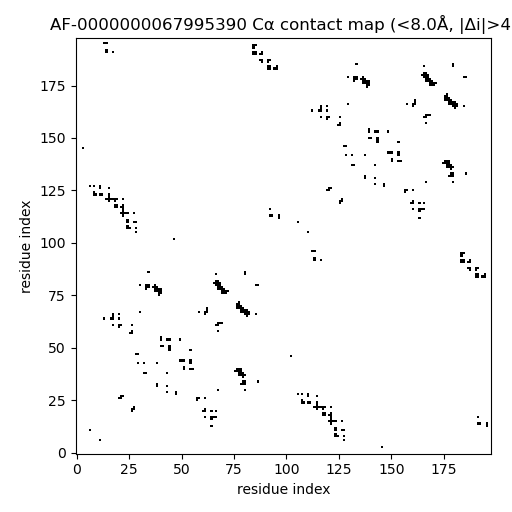725 O O . ASP A 1 92 ? 5.121 -3.564 8.555 1 95.75 92 ASP A O 1
ATOM 729 N N . VAL A 1 93 ? 3.799 -2.027 7.633 1 95.69 93 VAL A N 1
ATOM 730 C CA . VAL A 1 93 ? 4.77 -1.763 6.578 1 95.69 93 VAL A CA 1
ATOM 731 C C . VAL A 1 93 ? 6.027 -1.136 7.176 1 95.69 93 VAL A C 1
ATOM 733 O O . VAL A 1 93 ? 7.145 -1.509 6.816 1 95.69 93 VAL A O 1
ATOM 736 N N . GLN A 1 94 ? 5.844 -0.221 8.094 1 91.62 94 GLN A N 1
ATOM 737 C CA . GLN A 1 94 ? 6.98 0.422 8.742 1 91.62 94 GLN A CA 1
ATOM 738 C C . GLN A 1 94 ? 7.816 -0.59 9.523 1 91.62 94 GLN A C 1
ATOM 740 O O . GLN A 1 94 ? 9.047 -0.524 9.516 1 91.62 94 GLN A O 1
ATOM 745 N N . LYS A 1 95 ? 7.18 -1.472 10.148 1 92.56 95 LYS A N 1
ATOM 746 C CA . LYS A 1 95 ? 7.867 -2.518 10.898 1 92.56 95 LYS A CA 1
ATOM 747 C C . LYS A 1 95 ? 8.617 -3.461 9.961 1 92.56 95 LYS A C 1
ATOM 749 O O . LYS A 1 95 ? 9.734 -3.885 10.266 1 92.56 95 LYS A O 1
ATOM 754 N N . HIS A 1 96 ? 7.98 -3.787 8.914 1 92.75 96 HIS A N 1
ATOM 755 C CA . HIS A 1 96 ? 8.555 -4.699 7.934 1 92.75 96 HIS A CA 1
ATOM 756 C C . HIS A 1 96 ? 9.789 -4.094 7.273 1 92.75 96 HIS A C 1
ATOM 758 O O . HIS A 1 96 ? 10.758 -4.801 6.984 1 92.75 96 HIS A O 1
ATOM 764 N N . THR A 1 97 ? 9.75 -2.797 7.031 1 88.38 97 THR A N 1
ATOM 765 C CA . THR A 1 97 ? 10.812 -2.129 6.293 1 88.38 97 THR A CA 1
ATOM 766 C C . THR A 1 97 ? 11.906 -1.646 7.238 1 88.38 97 THR A C 1
ATOM 768 O O . THR A 1 97 ? 12.992 -1.265 6.797 1 88.38 97 THR A O 1
ATOM 771 N N . LYS A 1 98 ? 11.742 -1.351 8.578 1 76.56 98 LYS A N 1
ATOM 772 C CA . LYS A 1 98 ? 12.75 -0.91 9.547 1 76.56 98 LYS A CA 1
ATOM 773 C C . LYS A 1 98 ? 13.727 -2.035 9.875 1 76.56 98 LYS A C 1
ATOM 775 O O . LYS A 1 98 ? 14.742 -1.808 10.531 1 76.56 98 LYS A O 1
ATOM 780 N N . GLU A 1 99 ? 13.492 -3.201 9.375 1 56.5 99 GLU A N 1
ATOM 781 C CA . GLU A 1 99 ? 14.508 -4.215 9.625 1 56.5 99 GLU A CA 1
ATOM 782 C C . GLU A 1 99 ? 15.695 -4.051 8.68 1 56.5 99 GLU A C 1
ATOM 784 O O . GLU A 1 99 ? 15.539 -3.582 7.555 1 56.5 99 GLU A O 1
ATOM 789 N N . MET B 1 1 ? 13.484 23.25 21.703 1 32.31 1 MET B N 1
ATOM 790 C CA . MET B 1 1 ? 12.266 22.609 21.234 1 32.31 1 MET B CA 1
ATOM 791 C C . MET B 1 1 ? 12.586 21.359 20.406 1 32.31 1 MET B C 1
ATOM 793 O O . MET B 1 1 ? 13.344 21.438 19.438 1 32.31 1 MET B O 1
ATOM 797 N N . GLU B 1 2 ? 12.844 20.328 20.844 1 40.75 2 GLU B N 1
ATOM 798 C CA . GLU B 1 2 ? 13.414 19.141 20.219 1 40.75 2 GLU B CA 1
ATOM 799 C C . GLU B 1 2 ? 12.75 18.844 18.891 1 40.75 2 GLU B C 1
ATOM 801 O O . GLU B 1 2 ? 11.531 18.953 18.75 1 40.75 2 GLU B O 1
ATOM 806 N N . PRO B 1 3 ? 13.406 19 17.766 1 43 3 PRO B N 1
ATOM 807 C CA . PRO B 1 3 ? 12.781 19.031 16.453 1 43 3 PRO B CA 1
ATOM 808 C C . PRO B 1 3 ? 11.656 18.016 16.297 1 43 3 PRO B C 1
ATOM 810 O O . PRO B 1 3 ? 11.602 17.031 17.031 1 43 3 PRO B O 1
ATOM 813 N N . VAL B 1 4 ? 10.375 18.234 15.961 1 47.44 4 VAL B N 1
ATOM 814 C CA . VAL B 1 4 ? 9.312 17.375 15.453 1 47.44 4 VAL B CA 1
ATOM 815 C C . VAL B 1 4 ? 9.898 16.031 15.016 1 47.44 4 VAL B C 1
ATOM 817 O O . VAL B 1 4 ? 11.086 15.945 14.703 1 47.44 4 VAL B O 1
ATOM 820 N N . ASP B 1 5 ? 9.453 14.859 15.539 1 53.16 5 ASP B N 1
ATOM 821 C CA . ASP B 1 5 ? 9.82 13.5 15.156 1 53.16 5 ASP B CA 1
ATOM 822 C C . ASP B 1 5 ? 10.359 13.453 13.727 1 53.16 5 ASP B C 1
ATOM 824 O O . ASP B 1 5 ? 9.656 13.828 12.789 1 53.16 5 ASP B O 1
ATOM 828 N N . SER B 1 6 ? 11.688 13.781 13.578 1 61.44 6 SER B N 1
ATOM 829 C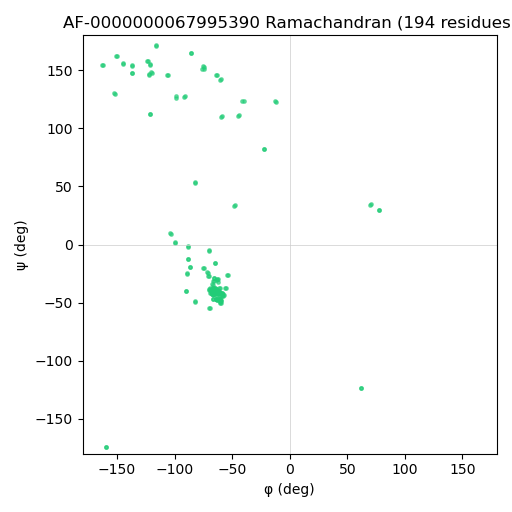 CA . SER B 1 6 ? 12.555 14.078 12.445 1 61.44 6 SER B CA 1
ATOM 830 C C . SER B 1 6 ? 12.398 13.031 11.344 1 61.44 6 SER B C 1
ATOM 832 O O . SER B 1 6 ? 13.227 12.133 11.211 1 61.44 6 SER B O 1
ATOM 834 N N . TYR B 1 7 ? 11.328 12.547 11.211 1 69.62 7 TYR B N 1
ATOM 835 C CA . TYR B 1 7 ? 11.234 11.688 10.039 1 69.62 7 TYR B CA 1
ATOM 836 C C . TYR B 1 7 ? 11.539 12.461 8.766 1 69.62 7 TYR B C 1
ATOM 838 O O . TYR B 1 7 ? 11.055 13.578 8.578 1 69.62 7 TYR B O 1
ATOM 846 N N . SER B 1 8 ? 12.719 12.062 8.281 1 83.44 8 SER B N 1
ATOM 847 C CA . SER B 1 8 ? 12.984 12.562 6.934 1 83.44 8 SER B CA 1
ATOM 848 C C . SER B 1 8 ? 12.164 11.82 5.891 1 83.44 8 SER B C 1
ATOM 850 O O . SER B 1 8 ? 11.695 10.711 6.141 1 83.44 8 SER B O 1
ATOM 852 N N . LEU B 1 9 ? 11.883 12.523 4.867 1 87.69 9 LEU B N 1
ATOM 853 C CA . LEU B 1 9 ? 11.133 11.906 3.777 1 87.69 9 LEU B CA 1
ATOM 854 C C . LEU B 1 9 ? 11.82 10.625 3.303 1 87.69 9 LEU B C 1
ATOM 856 O O . LEU B 1 9 ? 11.156 9.688 2.859 1 87.69 9 LEU B O 1
ATOM 860 N N . GLU B 1 10 ? 13.086 10.562 3.488 1 89.19 10 GLU B N 1
ATOM 861 C CA . GLU B 1 10 ? 13.875 9.406 3.061 1 89.19 10 GLU B CA 1
ATOM 862 C C . GLU B 1 10 ? 13.57 8.18 3.918 1 89.19 10 GLU B C 1
ATOM 864 O O . GLU B 1 10 ? 13.773 7.047 3.484 1 89.19 10 GLU B O 1
ATOM 869 N N . ASP B 1 11 ? 13.172 8.461 5.117 1 89.69 11 ASP B N 1
ATOM 870 C CA . ASP B 1 11 ? 12.844 7.383 6.047 1 89.69 11 ASP B CA 1
ATOM 871 C C . ASP B 1 11 ? 11.633 6.594 5.566 1 89.69 11 ASP B C 1
ATOM 873 O O . ASP B 1 11 ? 11.43 5.449 5.977 1 89.69 11 ASP B O 1
ATOM 877 N N . PHE B 1 12 ? 10.938 7.199 4.645 1 93.56 12 PHE B N 1
ATOM 878 C CA . PHE B 1 12 ? 9.711 6.57 4.18 1 93.56 12 PHE B CA 1
ATOM 879 C C . PHE B 1 12 ? 9.938 5.836 2.865 1 93.56 12 PHE B C 1
ATOM 881 O O . PHE B 1 12 ? 9.039 5.164 2.357 1 93.56 12 PHE B O 1
ATOM 888 N N . GLU B 1 13 ? 11.133 5.836 2.373 1 94.19 13 GLU B N 1
ATOM 889 C CA . GLU B 1 13 ? 11.445 5.312 1.045 1 94.19 13 GLU B CA 1
ATOM 890 C C . GLU B 1 13 ? 11.172 3.814 0.964 1 94.19 13 GLU B C 1
ATOM 892 O O . GLU B 1 13 ? 10.531 3.344 0.021 1 94.19 13 GLU B O 1
ATOM 897 N N . PRO B 1 14 ? 11.648 3.123 1.984 1 95 14 PRO B N 1
ATOM 898 C CA . PRO B 1 14 ? 11.359 1.688 1.921 1 95 14 PRO B CA 1
ATOM 899 C C . PRO B 1 14 ? 9.867 1.39 1.932 1 95 14 PRO B C 1
ATOM 901 O O . PRO B 1 14 ? 9.406 0.482 1.231 1 95 14 PRO B O 1
ATOM 904 N N . SER B 1 15 ? 9.148 2.119 2.668 1 95.94 15 SER B N 1
ATOM 905 C CA . SER B 1 15 ? 7.695 1.957 2.715 1 95.94 15 SER B CA 1
ATOM 906 C C . SER B 1 15 ? 7.055 2.33 1.383 1 95.94 15 SER B C 1
ATOM 908 O O . SER B 1 15 ? 6.16 1.633 0.903 1 95.94 15 SER B O 1
ATOM 910 N N . VAL B 1 16 ? 7.602 3.396 0.828 1 96.69 16 VAL B N 1
ATOM 911 C CA . VAL B 1 16 ? 7.102 3.863 -0.46 1 96.69 16 VAL B CA 1
ATOM 912 C C . VAL B 1 16 ? 7.312 2.783 -1.52 1 96.69 16 VAL B C 1
ATOM 914 O O . VAL B 1 16 ? 6.414 2.498 -2.312 1 96.69 16 VAL B O 1
ATOM 917 N N . ASN B 1 17 ? 8.406 2.205 -1.472 1 96.44 17 ASN B N 1
ATOM 918 C CA . ASN B 1 17 ? 8.734 1.151 -2.428 1 96.44 17 ASN B CA 1
ATOM 919 C C . ASN B 1 17 ? 7.789 -0.042 -2.283 1 96.44 17 ASN B C 1
ATOM 921 O O . ASN B 1 17 ? 7.355 -0.617 -3.281 1 96.44 17 ASN B O 1
ATOM 925 N N . LEU B 1 18 ? 7.555 -0.349 -1.115 1 96.81 18 LEU B N 1
ATOM 926 C CA . LEU B 1 18 ? 6.66 -1.466 -0.826 1 96.81 18 LEU B CA 1
ATOM 927 C C . LEU B 1 18 ? 5.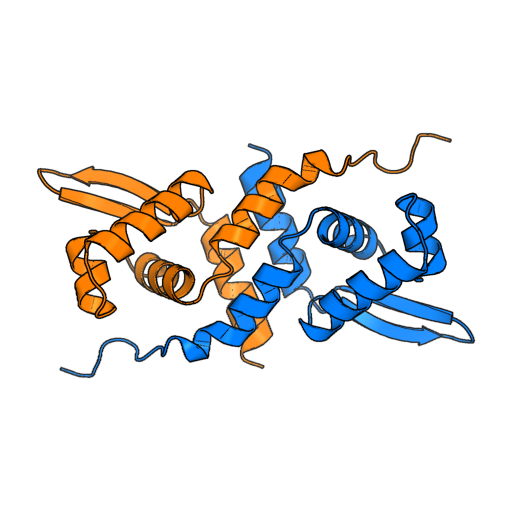246 -1.17 -1.312 1 96.81 18 LEU B C 1
ATOM 929 O O . LEU B 1 18 ? 4.641 -1.986 -2.01 1 96.81 18 LEU B O 1
ATOM 933 N N . PHE B 1 19 ? 4.73 -0.011 -1.018 1 97.5 19 PHE B N 1
ATOM 934 C CA . PHE B 1 19 ? 3.395 0.375 -1.454 1 97.5 19 PHE B CA 1
ATOM 935 C C . PHE B 1 19 ? 3.324 0.454 -2.975 1 97.5 19 PHE B C 1
ATOM 937 O O . PHE B 1 19 ? 2.326 0.05 -3.576 1 97.5 19 PHE B O 1
ATOM 944 N N . SER B 1 20 ? 4.355 0.929 -3.574 1 97.69 20 SER B N 1
ATOM 945 C CA . SER B 1 20 ? 4.422 1.014 -5.027 1 97.69 20 SER B CA 1
ATOM 946 C C . SER B 1 20 ? 4.355 -0.369 -5.668 1 97.69 20 SER B C 1
ATOM 948 O O . SER B 1 20 ? 3.695 -0.554 -6.691 1 97.69 20 SER B O 1
ATOM 950 N N . ALA B 1 21 ? 4.98 -1.241 -5.062 1 97.56 21 ALA B N 1
ATOM 951 C CA . ALA B 1 21 ? 5.008 -2.605 -5.582 1 97.56 21 ALA B CA 1
ATOM 952 C C . ALA B 1 21 ? 3.623 -3.242 -5.527 1 97.56 21 ALA B C 1
ATOM 954 O O . ALA B 1 21 ? 3.26 -4.031 -6.402 1 97.56 21 ALA B O 1
ATOM 955 N N . LEU B 1 22 ? 2.869 -2.854 -4.551 1 97.12 22 LEU B N 1
ATOM 956 C CA . LEU B 1 22 ? 1.55 -3.443 -4.352 1 97.12 22 LEU B CA 1
ATOM 957 C C . LEU B 1 22 ? 0.49 -2.689 -5.148 1 97.12 22 LEU B C 1
ATOM 959 O O . LEU B 1 22 ? -0.628 -3.182 -5.32 1 97.12 22 LEU B O 1
ATOM 963 N N . ALA B 1 23 ? 0.915 -1.523 -5.637 1 97.44 23 ALA B N 1
ATOM 964 C CA . ALA B 1 23 ? -0.031 -0.671 -6.352 1 97.44 23 ALA B CA 1
ATOM 965 C C . ALA B 1 23 ? -0.171 -1.109 -7.809 1 97.44 23 ALA B C 1
ATOM 967 O O . ALA B 1 23 ? -0.07 -0.289 -8.719 1 97.44 23 ALA B O 1
ATOM 968 N N . HIS B 1 24 ? -0.465 -2.326 -8.008 1 96.56 24 HIS B N 1
ATOM 969 C CA . HIS B 1 24 ? -0.672 -2.939 -9.32 1 96.56 24 HIS B CA 1
ATOM 970 C C . HIS B 1 24 ? -1.624 -4.125 -9.227 1 96.56 24 HIS B C 1
ATOM 972 O O . HIS B 1 24 ? -1.422 -5.027 -8.406 1 96.56 24 HIS B O 1
ATOM 978 N N . PRO B 1 25 ? -2.598 -4.148 -10.078 1 95.75 25 PRO B N 1
ATOM 979 C CA . PRO B 1 25 ? -3.629 -5.18 -9.953 1 95.75 25 PRO B CA 1
ATOM 980 C C . PRO B 1 25 ? -3.072 -6.594 -10.109 1 95.75 25 PRO B C 1
ATOM 982 O O . PRO B 1 25 ? -3.449 -7.496 -9.359 1 95.75 25 PRO B O 1
ATOM 985 N N . LEU B 1 26 ? -2.225 -6.773 -11.008 1 94.81 26 LEU B N 1
ATOM 986 C CA . LEU B 1 26 ? -1.663 -8.102 -11.242 1 94.81 26 LEU B CA 1
ATOM 987 C C . LEU B 1 26 ? -0.8 -8.539 -10.07 1 94.81 26 LEU B C 1
ATOM 989 O O . LEU B 1 26 ? -0.837 -9.703 -9.664 1 94.81 26 LEU B O 1
ATOM 993 N N . ARG B 1 27 ? -0.062 -7.707 -9.539 1 97.06 27 ARG B N 1
ATOM 994 C CA . ARG B 1 27 ? 0.789 -8.047 -8.406 1 97.06 27 ARG B CA 1
ATOM 995 C C . ARG B 1 27 ? -0.047 -8.359 -7.168 1 97.06 27 ARG B C 1
ATOM 997 O O . ARG B 1 27 ? 0.317 -9.219 -6.371 1 97.06 27 ARG B O 1
ATOM 1004 N N . LEU B 1 28 ? -1.129 -7.672 -7.059 1 96 28 LEU B N 1
ATOM 1005 C CA . LEU B 1 28 ? -2.037 -7.992 -5.965 1 96 28 LEU B CA 1
ATOM 1006 C C . LEU B 1 28 ? -2.66 -9.367 -6.16 1 96 28 LEU B C 1
ATOM 1008 O O . LEU B 1 28 ? -2.842 -10.117 -5.199 1 96 28 LEU B O 1
ATOM 1012 N N . ALA B 1 29 ? -2.99 -9.633 -7.383 1 94.88 29 ALA B N 1
ATOM 1013 C CA . ALA B 1 29 ? -3.523 -10.961 -7.695 1 94.88 29 ALA B CA 1
ATOM 1014 C C . ALA B 1 29 ? -2.514 -12.055 -7.355 1 94.88 29 ALA B C 1
ATOM 1016 O O . ALA B 1 29 ? -2.875 -13.086 -6.785 1 94.88 29 ALA B O 1
ATOM 1017 N N . ILE B 1 30 ? -1.323 -11.773 -7.676 1 96.19 30 ILE B N 1
ATOM 1018 C CA . ILE B 1 30 ? -0.247 -12.703 -7.363 1 96.19 30 ILE B CA 1
ATOM 1019 C C . ILE B 1 30 ? -0.163 -12.906 -5.852 1 96.19 30 ILE B C 1
ATOM 1021 O O . ILE B 1 30 ? -0.104 -14.047 -5.371 1 96.19 30 ILE B O 1
ATOM 1025 N N . CYS B 1 31 ? -0.203 -11.859 -5.141 1 96.25 31 CYS B N 1
ATOM 1026 C CA . CYS B 1 31 ? -0.117 -11.922 -3.686 1 96.25 31 CYS B CA 1
ATOM 1027 C C . CYS B 1 31 ? -1.281 -12.711 -3.102 1 96.25 31 CYS B C 1
ATOM 1029 O O . CYS B 1 31 ? -1.106 -13.469 -2.146 1 96.25 31 CYS B O 1
ATOM 1031 N N . HIS B 1 32 ? -2.385 -12.469 -3.654 1 93.38 32 HIS B N 1
ATOM 1032 C CA . HIS B 1 32 ? -3.57 -13.188 -3.193 1 93.38 32 HIS B CA 1
ATOM 1033 C C . HIS B 1 32 ? -3.387 -14.695 -3.314 1 93.38 32 HIS B C 1
ATOM 1035 O O . HIS B 1 32 ? -3.768 -15.445 -2.412 1 93.38 32 HIS B O 1
ATOM 1041 N N . HIS B 1 33 ? -2.836 -15.078 -4.383 1 92.62 33 HIS B N 1
ATOM 1042 C CA . HIS B 1 33 ? -2.57 -16.5 -4.594 1 92.62 33 HIS B CA 1
ATOM 1043 C C . HIS B 1 33 ? -1.533 -17.016 -3.602 1 92.62 33 HIS B C 1
ATOM 1045 O O . HIS B 1 33 ? -1.67 -18.125 -3.076 1 92.62 33 HIS B O 1
ATOM 1051 N N . LEU B 1 34 ? -0.613 -16.234 -3.342 1 95.75 34 LEU B N 1
ATOM 1052 C CA . LEU B 1 34 ? 0.494 -16.625 -2.477 1 95.75 34 LEU B CA 1
ATOM 1053 C C . LEU B 1 34 ? 0.061 -16.656 -1.015 1 95.75 34 LEU B C 1
ATOM 1055 O O . LEU B 1 34 ? 0.741 -17.234 -0.169 1 95.75 34 LEU B O 1
ATOM 1059 N N . MET B 1 35 ? -0.978 -15.992 -0.733 1 92.44 35 MET B N 1
ATOM 1060 C CA . MET B 1 35 ? -1.508 -15.992 0.627 1 92.44 35 MET B CA 1
ATOM 1061 C C . MET B 1 35 ? -2.006 -17.375 1.017 1 92.44 35 MET B C 1
ATOM 1063 O O . MET B 1 35 ? -2.006 -17.734 2.195 1 92.44 35 MET B O 1
ATOM 1067 N N . LYS B 1 36 ? -2.414 -18.109 0.104 1 91.81 36 LYS B N 1
ATOM 1068 C CA . LYS B 1 36 ? -2.957 -19.453 0.349 1 91.81 36 LYS B CA 1
ATOM 1069 C C . LYS B 1 36 ? -1.842 -20.484 0.501 1 91.81 36 LYS B C 1
ATOM 1071 O O . LYS B 1 36 ? -1.86 -21.281 1.43 1 91.81 36 LYS B O 1
ATOM 1076 N N . SER B 1 37 ? -0.975 -20.422 -0.419 1 94.56 37 SER B N 1
ATOM 1077 C CA . SER B 1 37 ? 0.152 -21.359 -0.432 1 94.56 37 SER B CA 1
ATOM 1078 C C . SER B 1 37 ? 1.271 -20.859 -1.338 1 94.56 37 SER B C 1
ATOM 1080 O O . SER B 1 37 ? 1.04 -20.016 -2.213 1 94.56 37 SER B O 1
ATOM 1082 N N . PRO B 1 38 ? 2.512 -21.312 -1.034 1 96.44 38 PRO B N 1
ATOM 1083 C CA . PRO B 1 38 ? 3.584 -21 -1.98 1 96.44 38 PRO B CA 1
ATOM 1084 C C . PRO B 1 38 ? 3.332 -21.578 -3.373 1 96.44 38 PRO B C 1
ATOM 1086 O O . PRO B 1 38 ? 2.781 -22.672 -3.504 1 96.44 38 PRO B O 1
ATOM 1089 N N . HIS B 1 39 ? 3.688 -20.812 -4.395 1 96.38 39 HIS B N 1
ATOM 1090 C CA . HIS B 1 39 ? 3.49 -21.25 -5.773 1 96.38 39 HIS B CA 1
ATOM 1091 C C . HIS B 1 39 ? 4.711 -20.922 -6.629 1 96.38 39 HIS B C 1
ATOM 1093 O O . HIS B 1 39 ? 5.477 -20.016 -6.309 1 96.38 39 HIS B O 1
ATOM 1099 N N . THR B 1 40 ? 4.867 -21.688 -7.664 1 96.06 40 THR B N 1
ATOM 1100 C CA . THR B 1 40 ? 5.918 -21.422 -8.641 1 96.06 40 THR B CA 1
ATOM 1101 C C . THR B 1 40 ? 5.434 -20.422 -9.688 1 96.06 40 THR B C 1
ATOM 1103 O O . THR B 1 40 ? 4.234 -20.156 -9.797 1 96.06 40 THR B O 1
ATOM 1106 N N . VAL B 1 41 ? 6.453 -19.875 -10.422 1 94.88 41 VAL B N 1
ATOM 1107 C CA . VAL B 1 41 ? 6.121 -18.938 -11.484 1 94.88 41 VAL B CA 1
ATOM 1108 C C . VAL B 1 41 ? 5.148 -19.578 -12.461 1 94.88 41 VAL B C 1
ATOM 1110 O O . VAL B 1 41 ? 4.199 -18.938 -12.922 1 94.88 41 VAL B O 1
ATOM 1113 N N . SER B 1 42 ? 5.359 -20.844 -12.695 1 94.69 42 SER B N 1
ATOM 1114 C CA . SER B 1 42 ? 4.535 -21.578 -13.648 1 94.69 42 SER B CA 1
ATOM 1115 C C . SER B 1 42 ? 3.1 -21.703 -13.148 1 94.69 42 SER B C 1
ATOM 1117 O O . SER B 1 42 ? 2.152 -21.547 -13.93 1 94.69 42 SER B O 1
ATOM 1119 N N . GLU B 1 43 ? 2.895 -21.953 -11.93 1 94.5 43 GLU B N 1
ATOM 1120 C CA . GLU B 1 43 ? 1.563 -22.078 -11.336 1 94.5 43 GLU B CA 1
ATOM 1121 C C . GLU B 1 43 ? 0.844 -20.734 -11.312 1 94.5 43 GLU B C 1
ATOM 1123 O O . GLU B 1 43 ? -0.35 -20.656 -11.609 1 94.5 43 GLU B O 1
ATOM 1128 N N . ILE B 1 44 ? 1.592 -19.734 -11.039 1 94.75 44 ILE B N 1
ATOM 1129 C CA . ILE B 1 44 ? 1.02 -18.406 -10.906 1 94.75 44 ILE B CA 1
ATOM 1130 C C . ILE B 1 44 ? 0.557 -17.906 -12.273 1 94.75 44 ILE B C 1
ATOM 1132 O O . ILE B 1 44 ? -0.586 -17.469 -12.43 1 94.75 44 ILE B O 1
ATOM 1136 N N . HIS B 1 45 ? 1.469 -17.906 -13.289 1 94.06 45 HIS B N 1
ATOM 1137 C CA . HIS B 1 45 ? 1.093 -17.359 -14.586 1 94.06 45 HIS B CA 1
ATOM 1138 C C . HIS B 1 45 ? -0.045 -18.156 -15.211 1 94.06 45 HIS B C 1
ATOM 1140 O O . HIS B 1 45 ? -0.902 -17.594 -15.898 1 94.06 45 HIS B O 1
ATOM 1146 N N . ALA B 1 46 ? -0.126 -19.469 -14.93 1 93.62 46 ALA B N 1
ATOM 1147 C CA . ALA B 1 46 ? -1.207 -20.312 -15.438 1 93.62 46 ALA B CA 1
ATOM 1148 C C . ALA B 1 46 ? -2.539 -19.953 -14.789 1 93.62 46 ALA B C 1
ATOM 1150 O O . ALA B 1 46 ? -3.568 -19.891 -15.469 1 93.62 46 ALA B O 1
ATOM 1151 N N . CYS B 1 47 ? -2.477 -19.672 -13.555 1 89.06 47 CYS B N 1
ATOM 1152 C CA . CYS B 1 47 ? -3.676 -19.328 -12.805 1 89.06 47 CYS B CA 1
ATOM 1153 C C . CYS B 1 47 ? -4.211 -17.969 -13.211 1 89.06 47 CYS B C 1
ATOM 1155 O O . CYS B 1 47 ? -5.422 -17.781 -13.336 1 89.06 47 CYS B O 1
ATOM 1157 N N . LEU B 1 48 ? -3.309 -17.031 -13.469 1 90.81 48 LEU B N 1
ATOM 1158 C CA . LEU B 1 48 ? -3.693 -15.656 -13.789 1 90.81 48 LEU B CA 1
ATOM 1159 C C . LEU B 1 48 ? -3.963 -15.5 -15.281 1 90.81 48 LEU B C 1
ATOM 1161 O O . LEU B 1 48 ? -4.59 -14.523 -15.703 1 90.81 48 LEU B O 1
ATOM 1165 N N . GLY B 1 49 ? -3.486 -16.359 -16.016 1 92.12 49 GLY B N 1
ATOM 1166 C CA . GLY B 1 49 ? -3.688 -16.297 -17.453 1 92.12 49 GLY B CA 1
ATOM 1167 C C . GLY B 1 49 ? -2.803 -15.281 -18.141 1 92.12 49 GLY B C 1
ATOM 1168 O O . GLY B 1 49 ? -3.232 -14.617 -19.094 1 92.12 49 GLY B O 1
ATOM 1169 N N . VAL B 1 50 ? -1.709 -15.055 -17.625 1 93.06 50 VAL B N 1
ATOM 1170 C CA . VAL B 1 50 ? -0.737 -14.125 -18.188 1 93.06 50 VAL B CA 1
ATOM 1171 C C . VAL B 1 50 ? 0.528 -14.875 -18.594 1 93.06 50 VAL B C 1
ATOM 1173 O O . VAL B 1 50 ? 0.67 -16.062 -18.281 1 93.06 50 VAL B O 1
ATOM 1176 N N . SER B 1 51 ? 1.387 -14.125 -19.297 1 95.75 51 SER B N 1
ATOM 1177 C CA . SER B 1 51 ? 2.604 -14.773 -19.781 1 95.75 51 SER B CA 1
ATOM 1178 C C . SER B 1 51 ? 3.59 -15 -18.641 1 95.75 51 SER B C 1
ATOM 1180 O O . SER B 1 51 ? 3.592 -14.266 -17.656 1 95.75 51 SER B O 1
ATOM 1182 N N . GLN B 1 52 ? 4.398 -15.992 -18.797 1 95.56 52 GLN B N 1
ATOM 1183 C CA . GLN B 1 52 ? 5.398 -16.328 -17.781 1 95.56 52 GLN B CA 1
ATOM 1184 C C . GLN B 1 52 ? 6.434 -15.227 -17.641 1 95.56 52 GLN B C 1
ATOM 1186 O O . GLN B 1 52 ? 6.793 -14.844 -16.531 1 95.56 52 GLN B O 1
ATOM 1191 N N . PRO B 1 53 ? 6.906 -14.664 -18.719 1 96.56 53 PRO B N 1
ATOM 1192 C CA . PRO B 1 53 ? 7.879 -13.578 -18.562 1 96.56 53 PRO B CA 1
ATOM 1193 C C . PRO B 1 53 ? 7.316 -12.383 -17.797 1 96.56 53 PRO B C 1
ATOM 1195 O O . PRO B 1 53 ? 8.023 -11.773 -16.984 1 96.56 53 PRO B O 1
ATOM 1198 N N . LEU B 1 54 ? 6.109 -12.031 -18.047 1 96.06 54 LEU B N 1
ATOM 1199 C CA . LEU B 1 54 ? 5.449 -10.93 -17.359 1 96.06 54 LEU B CA 1
ATOM 1200 C C . LEU B 1 54 ? 5.309 -11.227 -15.867 1 96.06 54 LEU B C 1
ATOM 1202 O O . LEU B 1 54 ? 5.594 -10.375 -15.023 1 96.06 54 LEU B O 1
ATOM 1206 N N . THR B 1 55 ? 4.848 -12.391 -15.625 1 96.25 55 THR B 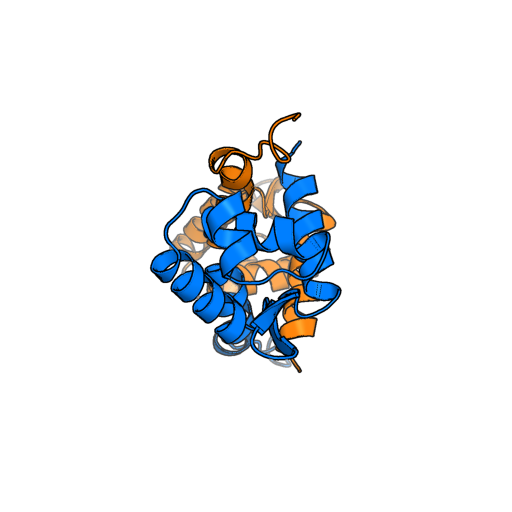N 1
ATOM 1207 C CA . THR B 1 55 ? 4.699 -12.82 -14.242 1 96.25 55 THR B CA 1
ATOM 1208 C C . THR B 1 55 ? 6.047 -12.789 -13.516 1 96.25 55 THR B C 1
ATOM 1210 O O . THR B 1 55 ? 6.133 -12.328 -12.375 1 96.25 55 THR B O 1
ATOM 1213 N N . SER B 1 56 ? 7.059 -13.211 -14.148 1 96.06 56 SER B N 1
ATOM 1214 C CA . SER B 1 56 ? 8.398 -13.219 -13.578 1 96.06 56 SER B CA 1
ATOM 1215 C C . SER B 1 56 ? 8.875 -11.805 -13.266 1 96.06 56 SER B C 1
ATOM 1217 O O . SER B 1 56 ? 9.492 -11.562 -12.227 1 96.06 56 SER B O 1
ATOM 1219 N N . HIS B 1 57 ? 8.578 -11 -14.164 1 97.06 57 HIS B N 1
ATOM 1220 C CA . HIS B 1 57 ? 8.938 -9.602 -13.977 1 97.06 57 HIS B CA 1
ATOM 1221 C C . HIS B 1 57 ? 8.281 -9.016 -12.734 1 97.06 57 HIS B C 1
ATOM 1223 O O . HIS B 1 57 ? 8.945 -8.391 -11.906 1 97.06 57 HIS B O 1
ATOM 1229 N N . HIS B 1 58 ? 7.031 -9.25 -12.602 1 97.38 58 HIS B N 1
ATOM 1230 C CA . HIS B 1 58 ? 6.293 -8.727 -11.453 1 97.38 58 HIS B CA 1
ATOM 1231 C C . HIS B 1 58 ? 6.762 -9.383 -10.156 1 97.38 58 HIS B C 1
ATOM 1233 O O . HIS B 1 58 ? 6.852 -8.719 -9.125 1 97.38 58 HIS B O 1
ATOM 1239 N N . LEU B 1 59 ? 7.051 -10.633 -10.242 1 97.38 59 LEU B N 1
ATOM 1240 C CA . LEU B 1 59 ? 7.566 -11.336 -9.07 1 97.38 59 LEU B CA 1
ATOM 1241 C C . LEU B 1 59 ? 8.906 -10.758 -8.641 1 97.38 59 LEU B C 1
ATOM 1243 O O . LEU B 1 59 ? 9.18 -10.648 -7.441 1 97.38 59 LEU B O 1
ATOM 1247 N N . LYS B 1 60 ? 9.68 -10.453 -9.586 1 97.25 60 LYS B N 1
ATOM 1248 C CA . LYS B 1 60 ? 10.961 -9.828 -9.281 1 97.25 60 LYS B CA 1
ATOM 1249 C C . LYS B 1 60 ? 10.766 -8.484 -8.578 1 97.25 60 LYS B C 1
ATOM 1251 O O . LYS B 1 60 ? 11.438 -8.188 -7.594 1 97.25 60 LYS B O 1
ATOM 1256 N N . LEU B 1 61 ? 9.891 -7.703 -9.102 1 97.38 61 LEU B N 1
ATOM 1257 C CA . LEU B 1 61 ? 9.586 -6.41 -8.5 1 97.38 61 LEU B CA 1
ATOM 1258 C C . LEU B 1 61 ? 9.086 -6.582 -7.07 1 97.38 61 LEU B C 1
ATOM 1260 O O . LEU B 1 61 ? 9.508 -5.848 -6.172 1 97.38 61 LEU B O 1
ATOM 1264 N N . LEU B 1 62 ? 8.219 -7.539 -6.859 1 97.81 62 LEU B N 1
ATOM 1265 C CA . LEU B 1 62 ? 7.664 -7.824 -5.539 1 97.81 62 LEU B CA 1
ATOM 1266 C C . LEU B 1 62 ? 8.75 -8.305 -4.586 1 97.81 62 LEU B C 1
ATOM 1268 O O . LEU B 1 62 ? 8.766 -7.918 -3.414 1 97.81 62 LEU B O 1
ATOM 1272 N N . LYS B 1 63 ? 9.617 -9.094 -5.082 1 97.25 63 LYS B N 1
ATOM 1273 C CA . LYS B 1 63 ? 10.727 -9.594 -4.277 1 97.25 63 LYS B CA 1
ATOM 1274 C C . LYS B 1 63 ? 11.688 -8.469 -3.896 1 97.25 63 LYS B C 1
ATOM 1276 O O . LYS B 1 63 ? 12.102 -8.367 -2.74 1 97.25 63 LYS B O 1
ATOM 1281 N N . ASP B 1 64 ? 12 -7.586 -4.891 1 96.56 64 ASP B N 1
ATOM 1282 C CA . ASP B 1 64 ? 12.891 -6.453 -4.656 1 96.56 64 ASP B CA 1
ATOM 1283 C C . ASP B 1 64 ? 12.312 -5.5 -3.615 1 96.56 64 ASP B C 1
ATOM 1285 O O . ASP B 1 64 ? 13.055 -4.859 -2.869 1 96.56 64 ASP B O 1
ATOM 1289 N N . ALA B 1 65 ? 11.039 -5.43 -3.545 1 96.56 65 ALA B N 1
ATOM 1290 C CA . ALA B 1 65 ? 10.352 -4.57 -2.584 1 96.56 65 ALA B CA 1
ATOM 1291 C C . ALA B 1 65 ? 10.117 -5.301 -1.264 1 96.56 65 ALA B C 1
ATOM 1293 O O . ALA B 1 65 ? 9.453 -4.777 -0.368 1 96.56 65 ALA B O 1
ATOM 1294 N N . HIS B 1 66 ? 10.508 -6.516 -1.183 1 96.25 66 HIS B N 1
ATOM 1295 C CA . HIS B 1 66 ? 10.414 -7.359 0.005 1 96.25 66 HIS B CA 1
ATOM 1296 C C . HIS B 1 66 ? 8.969 -7.715 0.321 1 96.25 66 HIS B C 1
ATOM 1298 O O . HIS B 1 66 ? 8.594 -7.836 1.489 1 96.25 66 HIS B O 1
ATOM 1304 N N . VAL B 1 67 ? 8.234 -7.867 -0.606 1 97.25 67 VAL B N 1
ATOM 1305 C CA . VAL B 1 67 ? 6.84 -8.273 -0.459 1 97.25 67 VAL B CA 1
ATOM 1306 C C . VAL B 1 67 ? 6.738 -9.797 -0.486 1 97.25 67 VAL B C 1
ATOM 1308 O O . VAL B 1 67 ? 5.988 -10.383 0.296 1 97.25 67 VAL B O 1
ATOM 1311 N N . VAL B 1 68 ? 7.555 -10.367 -1.396 1 97.81 68 VAL B N 1
ATOM 1312 C CA . VAL B 1 68 ? 7.562 -11.828 -1.495 1 97.81 68 VAL B CA 1
ATOM 1313 C C . VAL B 1 68 ? 8.984 -12.344 -1.3 1 97.81 68 VAL B C 1
ATOM 1315 O O . VAL B 1 68 ? 9.953 -11.594 -1.427 1 97.81 68 VAL B O 1
ATOM 1318 N N . THR B 1 69 ? 9.055 -13.555 -0.927 1 97 69 THR B N 1
ATOM 1319 C CA . THR B 1 69 ? 10.32 -14.273 -0.825 1 97 69 THR B CA 1
ATOM 1320 C C . THR B 1 69 ? 10.312 -15.508 -1.73 1 97 69 THR B C 1
ATOM 1322 O O . THR B 1 69 ? 9.258 -15.969 -2.15 1 97 69 THR B O 1
ATOM 1325 N N . SER B 1 70 ? 11.516 -15.891 -2.094 1 96.81 70 SER B N 1
ATOM 1326 C CA . SER B 1 70 ? 11.609 -17.047 -2.986 1 96.81 70 SER B CA 1
ATOM 1327 C C . SER B 1 70 ? 12.727 -17.984 -2.555 1 96.81 70 SER B C 1
ATOM 1329 O O . SER B 1 70 ? 13.688 -17.562 -1.912 1 96.81 70 SER B O 1
ATOM 1331 N N . TRP B 1 71 ? 12.523 -19.266 -2.783 1 96.44 71 TRP B N 1
ATOM 1332 C CA . TRP B 1 71 ? 13.547 -20.297 -2.551 1 96.44 71 TRP B CA 1
ATOM 1333 C C . TRP B 1 71 ? 13.461 -21.406 -3.594 1 96.44 71 TRP B C 1
ATOM 1335 O O . TRP B 1 71 ? 12.422 -21.562 -4.246 1 96.44 71 TRP B O 1
ATOM 1345 N N . GLN B 1 72 ? 14.594 -22.016 -3.746 1 95.25 72 GLN B N 1
ATOM 1346 C CA . GLN B 1 72 ? 14.656 -23.109 -4.719 1 95.25 72 GLN B CA 1
ATOM 1347 C C . GLN B 1 72 ? 14.336 -24.453 -4.066 1 95.25 72 GLN B C 1
ATOM 1349 O O . GLN B 1 72 ? 14.844 -24.75 -2.986 1 95.25 72 GLN B O 1
ATOM 1354 N N . GLU B 1 73 ? 13.414 -25.141 -4.645 1 93.19 73 GLU B N 1
ATOM 1355 C CA . GLU B 1 73 ? 13.109 -26.531 -4.266 1 93.19 73 GLU B CA 1
ATOM 1356 C C . GLU B 1 73 ? 13.266 -27.469 -5.457 1 93.19 73 GLU B C 1
ATOM 1358 O O . GLU B 1 73 ? 12.414 -27.484 -6.348 1 93.19 73 GLU B O 1
ATOM 1363 N N . GLY B 1 74 ? 14.234 -28.297 -5.363 1 94 74 GLY B N 1
ATOM 1364 C CA . GLY B 1 74 ? 14.5 -29.094 -6.543 1 94 74 GLY B CA 1
ATOM 1365 C C . GLY B 1 74 ? 14.891 -28.266 -7.754 1 94 74 GLY B C 1
ATOM 1366 O O . GLY B 1 74 ? 15.859 -27.5 -7.703 1 94 74 GLY B O 1
ATOM 1367 N N . ARG B 1 75 ? 14.195 -28.422 -8.766 1 92 75 ARG B N 1
ATOM 1368 C CA . ARG B 1 75 ? 14.477 -27.688 -9.992 1 92 75 ARG B CA 1
ATOM 1369 C C . ARG B 1 75 ? 13.5 -26.531 -10.18 1 92 75 ARG B C 1
ATOM 1371 O O . ARG B 1 75 ? 13.469 -25.891 -11.234 1 92 75 ARG B O 1
ATOM 1378 N N . LYS B 1 76 ? 12.734 -26.281 -9.172 1 93.56 76 LYS B N 1
ATOM 1379 C CA . LYS B 1 76 ? 11.719 -25.234 -9.281 1 93.56 76 LYS B CA 1
ATOM 1380 C C . LYS B 1 76 ? 11.914 -24.172 -8.219 1 93.56 76 LYS B C 1
ATOM 1382 O O . LYS B 1 76 ? 12.406 -24.453 -7.125 1 93.56 76 LYS B O 1
ATOM 1387 N N . THR B 1 77 ? 11.57 -22.953 -8.609 1 95.12 77 THR B N 1
ATOM 1388 C CA . THR B 1 77 ? 11.617 -21.828 -7.672 1 95.12 77 THR B CA 1
ATOM 1389 C C . THR B 1 77 ? 10.234 -21.531 -7.113 1 95.12 77 THR B C 1
ATOM 1391 O O . THR B 1 77 ? 9.281 -21.344 -7.875 1 95.12 77 THR B O 1
ATOM 1394 N N . PHE B 1 78 ? 10.133 -21.5 -5.758 1 97.25 78 PHE B N 1
ATOM 1395 C CA . PHE B 1 78 ? 8.859 -21.234 -5.094 1 97.25 78 PHE B CA 1
ATOM 1396 C C . PHE B 1 78 ? 8.844 -19.828 -4.508 1 97.25 78 PHE B C 1
ATOM 1398 O O . PHE B 1 78 ? 9.867 -19.344 -4.023 1 97.25 78 PHE B O 1
ATOM 1405 N N . TYR B 1 79 ? 7.625 -19.281 -4.562 1 97.75 79 TYR B N 1
ATOM 1406 C CA . TYR B 1 79 ? 7.422 -17.938 -4.012 1 97.75 79 TYR B CA 1
ATOM 1407 C C . TYR B 1 79 ? 6.387 -17.969 -2.895 1 97.75 79 TYR B C 1
ATOM 1409 O O . TYR B 1 79 ? 5.434 -18.75 -2.936 1 97.75 79 TYR B O 1
ATOM 1417 N N . ALA B 1 80 ? 6.57 -17.094 -1.957 1 97.62 80 ALA B N 1
ATOM 1418 C CA . ALA B 1 80 ? 5.641 -16.891 -0.852 1 97.62 80 ALA B CA 1
ATOM 1419 C C . ALA B 1 80 ? 5.68 -15.453 -0.361 1 97.62 80 ALA B C 1
ATOM 1421 O O . ALA B 1 80 ? 6.605 -14.703 -0.688 1 97.62 80 ALA B O 1
ATOM 1422 N N . LEU B 1 81 ? 4.629 -15.102 0.375 1 96.88 81 LEU B N 1
ATOM 1423 C CA . LEU B 1 81 ? 4.668 -13.773 0.983 1 96.88 81 LEU B CA 1
ATOM 1424 C C . LEU B 1 81 ? 5.812 -13.672 1.985 1 96.88 81 LEU B C 1
ATOM 1426 O O . LEU B 1 81 ? 6.145 -14.648 2.658 1 96.88 81 LEU B O 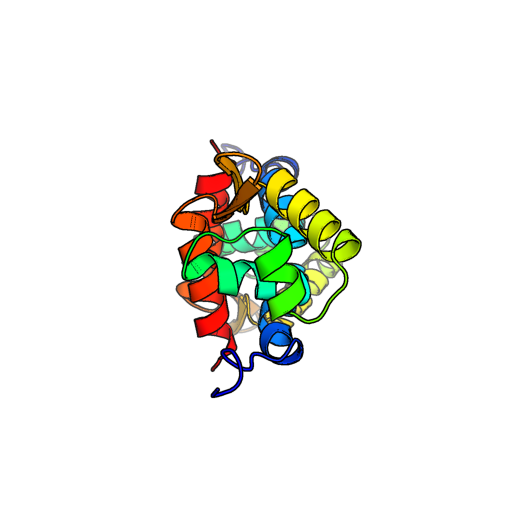1
ATOM 1430 N N . ALA B 1 82 ? 6.402 -12.492 2.062 1 95.56 82 ALA B N 1
ATOM 1431 C CA . ALA B 1 82 ? 7.621 -12.297 2.844 1 95.56 82 ALA B CA 1
ATOM 1432 C C . ALA B 1 82 ? 7.395 -12.641 4.312 1 95.56 82 ALA B C 1
ATOM 1434 O O . ALA B 1 82 ? 8.227 -13.289 4.941 1 95.56 82 ALA B O 1
ATOM 1435 N N . ASP B 1 83 ? 6.363 -12.102 4.918 1 92.94 83 ASP B N 1
ATOM 1436 C CA . ASP B 1 83 ? 6.051 -12.375 6.316 1 92.94 83 ASP B CA 1
ATOM 1437 C C . ASP B 1 83 ? 4.594 -12.055 6.629 1 92.94 83 ASP B C 1
ATOM 1439 O O . ASP B 1 83 ? 3.812 -11.75 5.727 1 92.94 83 ASP B O 1
ATOM 1443 N N . ASP B 1 84 ? 4.266 -12.164 7.891 1 94.25 84 ASP B N 1
ATOM 1444 C CA . ASP B 1 84 ? 2.885 -11.977 8.32 1 94.25 84 ASP B CA 1
ATOM 1445 C C . ASP B 1 84 ? 2.471 -10.508 8.227 1 94.25 84 ASP B C 1
ATOM 1447 O O . ASP B 1 84 ? 1.282 -10.203 8.117 1 94.25 84 ASP B O 1
ATOM 1451 N N . HIS B 1 85 ? 3.453 -9.68 8.281 1 94.88 85 HIS B N 1
ATOM 1452 C CA . HIS B 1 85 ? 3.137 -8.266 8.172 1 94.88 85 HIS B CA 1
ATOM 1453 C C . HIS B 1 85 ? 2.521 -7.938 6.812 1 94.88 85 HIS B C 1
ATOM 1455 O O . HIS B 1 85 ? 1.509 -7.238 6.738 1 94.88 85 HIS B O 1
ATOM 1461 N N . ILE B 1 86 ? 3.102 -8.562 5.82 1 96.25 86 ILE B N 1
ATOM 1462 C CA . ILE B 1 86 ? 2.615 -8.328 4.465 1 96.25 86 ILE B CA 1
ATOM 1463 C C . ILE B 1 86 ? 1.222 -8.93 4.305 1 96.25 86 ILE B C 1
ATOM 1465 O O . ILE B 1 86 ? 0.34 -8.312 3.699 1 96.25 86 ILE B O 1
ATOM 1469 N N . THR B 1 87 ? 1.058 -10.062 4.828 1 96.12 87 THR B N 1
ATOM 1470 C CA . THR B 1 87 ? -0.244 -10.719 4.789 1 96.12 87 THR B CA 1
ATOM 1471 C C . THR B 1 87 ? -1.312 -9.844 5.438 1 96.12 87 THR B C 1
ATOM 1473 O O . THR B 1 87 ? -2.389 -9.648 4.871 1 96.12 87 THR B O 1
ATOM 1476 N N . HIS B 1 88 ? -0.959 -9.305 6.523 1 95.88 88 HIS B N 1
ATOM 1477 C CA . HIS B 1 88 ? -1.894 -8.453 7.25 1 95.88 88 HIS B CA 1
ATOM 1478 C C . HIS B 1 88 ? -2.211 -7.184 6.461 1 95.88 88 HIS B C 1
ATOM 1480 O O . HIS B 1 88 ? -3.363 -6.746 6.418 1 95.88 88 HIS B O 1
ATOM 1486 N N . VAL B 1 89 ? -1.243 -6.672 5.871 1 96.31 89 VAL B N 1
ATOM 1487 C CA . VAL B 1 89 ? -1.384 -5.445 5.09 1 96.31 89 VAL B CA 1
ATOM 1488 C C . VAL B 1 89 ? -2.383 -5.668 3.959 1 96.31 89 VAL B C 1
ATOM 1490 O O . VAL B 1 89 ? -3.336 -4.898 3.803 1 96.31 89 VAL B O 1
ATOM 1493 N N . ILE B 1 90 ? -2.223 -6.719 3.234 1 95.62 90 ILE B N 1
ATOM 1494 C CA . ILE B 1 90 ? -3.064 -7.008 2.078 1 95.62 90 ILE B CA 1
ATOM 1495 C C . ILE B 1 90 ? -4.492 -7.289 2.537 1 95.62 90 ILE B C 1
ATOM 1497 O O . ILE B 1 90 ? -5.449 -6.762 1.964 1 95.62 90 ILE B O 1
ATOM 1501 N N . ILE B 1 91 ? -4.656 -7.984 3.58 1 94.38 91 ILE B N 1
ATOM 1502 C CA . ILE B 1 91 ? -5.973 -8.336 4.105 1 94.38 91 ILE B CA 1
ATOM 1503 C C . ILE B 1 91 ? -6.688 -7.082 4.598 1 94.38 91 ILE B C 1
ATOM 1505 O O . ILE B 1 91 ? -7.871 -6.883 4.316 1 94.38 91 ILE B O 1
ATOM 1509 N N . ASP B 1 92 ? -5.992 -6.277 5.344 1 95.75 92 ASP B N 1
ATOM 1510 C CA . ASP B 1 92 ? -6.59 -5.066 5.906 1 95.75 92 ASP B CA 1
ATOM 1511 C C . ASP B 1 92 ? -7.055 -4.121 4.801 1 95.75 92 ASP B C 1
ATOM 1513 O O . ASP B 1 92 ? -8.133 -3.525 4.902 1 95.75 92 ASP B O 1
ATOM 1517 N N . VAL B 1 93 ? -6.25 -4.004 3.811 1 95.75 93 VAL B N 1
ATOM 1518 C CA . VAL B 1 93 ? -6.617 -3.127 2.703 1 95.75 93 VAL B CA 1
ATOM 1519 C C . VAL B 1 93 ? -7.844 -3.689 1.983 1 95.75 93 VAL B C 1
ATOM 1521 O O . VAL B 1 93 ? -8.766 -2.947 1.642 1 95.75 93 VAL B O 1
ATOM 1524 N N . GLN B 1 94 ? -7.859 -4.984 1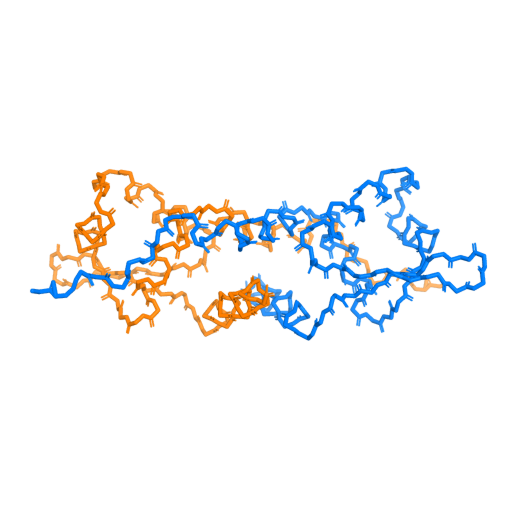.782 1 91.88 94 GLN B N 1
ATOM 1525 C CA . GLN B 1 94 ? -8.992 -5.621 1.118 1 91.88 94 GLN B CA 1
ATOM 1526 C C . GLN B 1 94 ? -10.273 -5.449 1.934 1 91.88 94 GLN B C 1
ATOM 1528 O O . GLN B 1 94 ? -11.344 -5.215 1.373 1 91.88 94 GLN B O 1
ATOM 1533 N N . LYS B 1 95 ? -10.156 -5.555 3.182 1 92.75 95 LYS B N 1
ATOM 1534 C CA . LYS B 1 95 ? -11.305 -5.371 4.07 1 92.75 95 LYS B CA 1
ATOM 1535 C C . LYS B 1 95 ? -11.789 -3.924 4.047 1 92.75 95 LYS B C 1
ATOM 1537 O O . LYS B 1 95 ? -12.992 -3.668 4.062 1 92.75 95 LYS B O 1
ATOM 1542 N N . HIS B 1 96 ? -10.859 -3.049 4.07 1 93.06 96 HIS B N 1
ATOM 1543 C CA . HIS B 1 96 ? -11.164 -1.622 4.082 1 93.06 96 HIS B CA 1
ATOM 1544 C C . HIS B 1 96 ? -11.844 -1.196 2.789 1 93.06 96 HIS B C 1
ATOM 1546 O O . HIS B 1 96 ? -12.742 -0.347 2.805 1 93.06 96 HIS B O 1
ATOM 1552 N N . THR B 1 97 ? -11.422 -1.778 1.671 1 88.62 97 THR B N 1
ATOM 1553 C CA . THR B 1 97 ? -11.914 -1.358 0.363 1 88.62 97 THR B CA 1
ATOM 1554 C C . THR B 1 97 ? -13.164 -2.143 -0.023 1 88.62 97 THR B C 1
ATOM 1556 O O . THR B 1 97 ? -13.859 -1.783 -0.976 1 88.62 97 THR B O 1
ATOM 1559 N N . LYS B 1 98 ? -13.492 -3.377 0.45 1 76.88 98 LYS B N 1
ATOM 1560 C CA . LYS B 1 98 ? -14.672 -4.176 0.145 1 76.88 98 LYS B CA 1
ATOM 1561 C C . LYS B 1 98 ? -15.922 -3.564 0.771 1 76.88 98 LYS B C 1
ATOM 1563 O O . LYS B 1 98 ? -17.047 -3.988 0.473 1 76.88 98 LYS B O 1
ATOM 1568 N N . GLU B 1 99 ? -15.781 -2.518 1.535 1 56.16 99 GLU B N 1
ATOM 1569 C CA . GLU B 1 99 ? -17.016 -1.914 2.02 1 56.16 99 GLU B CA 1
ATOM 1570 C C . GLU B 1 99 ? -17.688 -1.078 0.931 1 56.16 99 GLU B C 1
ATOM 1572 O O . GLU B 1 99 ? -17.016 -0.523 0.063 1 56.16 99 GLU B O 1
#

pLDDT: mean 91.24, std 12.83, range [32.31, 97.88]

Nearest PDB structures (foldseek):
  4ggg-assembly2_B  TM=9.590E-01  e=1.094E-08  Staphylococcus aureus subsp. aureus N315
  6cda-assembly1_A-2  TM=9.470E-01  e=1.508E-08  Staphylococcus aureus
  1r1u-assembly1_B  TM=9.572E-01  e=2.869E-08  Staphylococcus aureus
  6cdb-assembly1_A  TM=9.352E-01  e=2.219E-08  Staphylococcus aureus
  1r22-assembly1_B  TM=9.548E-01  e=2.523E-08  Synechococcus elongatus PCC 7942 = FACHB-805

Secondary structure (DSSP, 8-state):
---S----GGGGHHHHHHHHHHSSHHHHHHHHHHHHS-EEHHHHHHHHT--HHHHHHHHHHHHHTTSEEEEEETTEEEEEES-HHHHHHHHHHHHHH--/---S----GGGGHHHHHHHHHHSSHHHHHHHHHHHHS-EEHHHHHHHHT--HHHHHHHHHHHHHTTSEEEEEETTEEEEEES-HHHHHHHHHHHHHH--

Solvent-accessible surface area (backbone atoms only — not comparable to full-atom values): 10678 Å² total; per-residue (Å²): 126,77,75,68,88,77,68,49,60,71,72,32,44,60,43,20,45,34,25,46,46,46,37,31,40,65,48,41,52,51,47,56,53,27,69,77,42,70,40,32,64,70,56,47,17,64,72,72,69,49,56,57,70,60,43,48,50,50,49,48,50,28,36,75,40,58,47,31,39,73,49,76,55,91,94,41,54,36,32,29,59,52,47,67,46,53,54,48,32,55,50,33,42,48,57,64,52,73,103,128,80,74,68,88,78,70,50,60,70,74,34,44,59,44,19,44,34,26,47,48,46,37,32,40,67,48,41,53,50,49,57,53,24,70,76,41,70,42,32,63,68,56,47,16,64,72,71,68,49,56,56,69,59,45,48,52,50,49,48,48,28,36,76,42,58,47,30,40,73,49,76,56,90,94,41,56,35,32,29,59,51,45,70,47,53,55,49,32,56,51,32,43,48,59,64,50,72,104

InterPro domains:
  IPR001845 HTH ArsR-type DNA-binding domain [PR00778] (19-34)
  IPR001845 HTH ArsR-type DNA-binding domain [PR00778] (51-66)
  IPR001845 HTH ArsR-type DNA-binding domain [PR00778] (66-81)
  IPR001845 HTH ArsR-type DNA-binding domain [PS50987] (7-99)
  IPR001845 HTH ArsR-type DNA-binding domain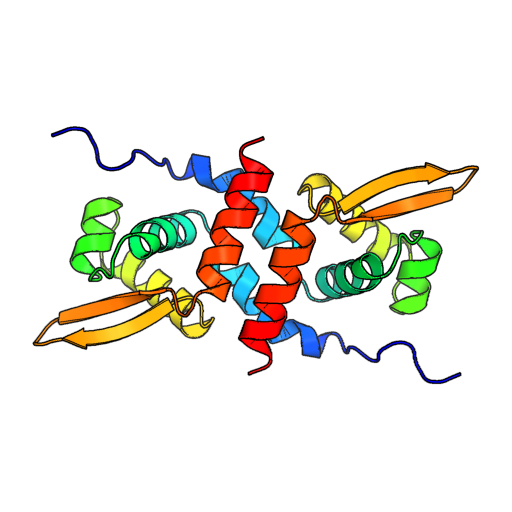 [SM00418] (17-95)
  IPR011991 ArsR-like helix-turn-helix domain [cd00090] (19-93)
  IPR036388 Winged helix-like DNA-binding domain superfamily [G3DSA:1.10.10.10] (2-99)
  IPR036390 Winged helix DNA-binding domain superfamily [SSF46785] (8-89)
  IPR051011 Metal-responsive transcriptional regulator [PTHR43132] (9-96)

Sequence (198 aa):
MEPVDSYSLEDFEPSVNLFSALAHPLRLAICHHLMKSPHTVSEIHACLGVSQPLTSHHLKLLKDAHVVTSWQEGRKTFYALADDHITHVIIDVQKHTKEMEPVDSYSLEDFEPSVNLFSALAHPLRLAICHHLMKSPHTVSEIHACLGVSQPLTSHHLKLLKDAHVVTSWQEGRKTFYALADDHITHVIIDVQKHTKE

Radius of gyration: 18.38 Å; Cα contacts (8 Å, |Δi|>4): 264; chains: 2; bounding box: 32×56×41 Å

Organism: NCBI:txid85336